Protein AF-A0A4R5IBA7-F1 (afdb_monomer_lite)

Sequence (210 aa):
MMRHYVSLYLYGIDNMSELELVASNPSPRKKVQAGEKIVQASTVIATRKPGIDEVGFGAKCLVSASLPYRNPKPEQLINGAWLRHNGNYALWVQGGINGIPYGTYPRLFVMWLTSEALRTGSRKIHTGGSFAEFCRKLNIDRSRGKRGAGKMLIEQADRLLQSRAAFVTLPAHLATAKRADLLTAKLKHTDFLNFADEYSLFFDADERAS

Secondary structure (DSSP, 8-state):
--------------------------------THHHHHHHHHHHHHH-PPPTTTPPP--HHHHHSPPPSSPPPGGGEETTEEEEEETTEEEEEE-BTTB---SHHHHHHHHHHHHHHHHH--SS----SSHHHHHHHTT-----STT-HHHHHHHHHHHHHT-EEEEEE--GGGTT--HHHHHH-PPPHHHHHHHHHS---TT---TT--

pLDDT: mean 70.15, std 20.36, range [25.14, 94.12]

Foldseek 3Di:
DDDDDDDDDDDDDDDDDDPPPPPPDPDPPPPPPVVVVVVVVVVCVVPDDDDLLRDWDDQPQCVQPNFAQDADDPVCDDVQWHWDAGQQKIKIKHWAPLHAQHHDQVSLVRRVVVSQCVVVVDPDGDCDDDLVSNCVSSVAACDCDPPGRVVSNVSNNVRNVRMDMDMDGHDNVCRPPDPVCVVVDDQDPVNVVVVVPDDPDSPPDPPPPD

Radius of gyration: 28.1 Å; chains: 1; bounding box: 83×64×60 Å

Structure (mmCIF, N/CA/C/O backbone):
data_AF-A0A4R5IBA7-F1
#
_entry.id   AF-A0A4R5IBA7-F1
#
loop_
_atom_site.group_PDB
_atom_site.id
_atom_site.type_symbol
_atom_site.label_atom_id
_atom_site.label_alt_id
_atom_site.label_comp_id
_atom_site.label_asym_id
_atom_site.label_entity_id
_atom_site.label_seq_id
_atom_site.pdbx_PDB_ins_code
_atom_site.Cartn_x
_atom_site.Cartn_y
_atom_site.Cartn_z
_atom_site.occupancy
_atom_site.B_iso_or_equiv
_atom_site.auth_seq_id
_atom_site.auth_comp_id
_atom_site.auth_asym_id
_atom_site.auth_atom_id
_atom_site.pdbx_PDB_model_num
ATOM 1 N N . MET A 1 1 ? 51.686 -27.474 -8.231 1.00 41.78 1 MET A N 1
ATOM 2 C CA . MET A 1 1 ? 50.655 -27.435 -7.170 1.00 41.78 1 MET A CA 1
ATOM 3 C C . MET A 1 1 ? 49.929 -28.778 -7.206 1.00 41.78 1 MET A C 1
ATOM 5 O O . MET A 1 1 ? 48.925 -28.928 -7.888 1.00 41.78 1 MET A O 1
ATOM 9 N N . MET A 1 2 ? 50.588 -29.804 -6.658 1.00 26.20 2 MET A N 1
ATOM 10 C CA . MET A 1 2 ? 50.308 -31.220 -6.920 1.00 26.20 2 MET A CA 1
ATOM 11 C C . MET A 1 2 ? 49.461 -31.851 -5.814 1.00 26.20 2 MET A C 1
ATOM 13 O O . MET A 1 2 ? 49.689 -31.620 -4.630 1.00 26.20 2 MET A O 1
ATOM 17 N N . ARG A 1 3 ? 48.512 -32.686 -6.253 1.00 33.72 3 ARG A N 1
ATOM 18 C CA . ARG A 1 3 ? 47.877 -33.760 -5.484 1.00 33.72 3 ARG A CA 1
ATOM 19 C C . ARG A 1 3 ? 48.950 -34.674 -4.891 1.00 33.72 3 ARG A C 1
ATOM 21 O O . ARG A 1 3 ? 49.811 -35.113 -5.645 1.00 33.72 3 ARG A O 1
ATOM 28 N N . HIS A 1 4 ? 48.802 -35.077 -3.632 1.00 25.14 4 HIS A N 1
ATOM 29 C CA . HIS A 1 4 ? 49.419 -36.310 -3.153 1.00 25.14 4 HIS A CA 1
ATOM 30 C C . HIS A 1 4 ? 48.410 -37.173 -2.402 1.00 25.14 4 HIS A C 1
ATOM 32 O O . HIS A 1 4 ? 47.754 -36.756 -1.453 1.00 25.14 4 HIS A O 1
ATOM 38 N N . TYR A 1 5 ? 48.278 -38.372 -2.950 1.00 29.64 5 TYR A N 1
ATOM 39 C CA . TYR A 1 5 ? 47.701 -39.569 -2.372 1.00 29.64 5 TYR A CA 1
ATOM 40 C C . TYR A 1 5 ? 48.776 -40.270 -1.513 1.00 29.64 5 TYR A C 1
ATOM 42 O O . TYR A 1 5 ? 49.964 -39.976 -1.642 1.00 29.64 5 TYR A O 1
ATOM 50 N N . VAL A 1 6 ? 48.323 -41.311 -0.813 1.00 29.19 6 VAL A N 1
ATOM 51 C CA . VAL A 1 6 ? 49.052 -42.501 -0.329 1.00 29.19 6 VAL A CA 1
ATOM 52 C C . VAL A 1 6 ? 49.605 -42.473 1.108 1.00 29.19 6 VAL A C 1
ATOM 54 O O . VAL A 1 6 ? 50.541 -41.762 1.447 1.00 29.19 6 VAL A O 1
ATOM 57 N N . SER A 1 7 ? 49.076 -43.433 1.871 1.00 29.69 7 SER A N 1
ATOM 58 C CA . SER A 1 7 ? 49.812 -44.523 2.535 1.00 29.69 7 SER A CA 1
ATOM 59 C C . SER A 1 7 ? 49.777 -44.549 4.054 1.00 29.69 7 SER A C 1
ATOM 61 O O . SER A 1 7 ? 50.439 -43.774 4.736 1.00 29.69 7 SER A O 1
ATOM 63 N N . LEU A 1 8 ? 49.042 -45.553 4.537 1.00 29.56 8 LEU A N 1
ATOM 64 C CA . LEU A 1 8 ? 49.180 -46.214 5.828 1.00 29.56 8 LEU A CA 1
ATOM 65 C C . LEU A 1 8 ? 50.641 -46.297 6.293 1.00 29.56 8 LEU A C 1
ATOM 67 O O . LEU A 1 8 ? 51.483 -46.857 5.592 1.00 29.56 8 LEU A O 1
ATOM 71 N N . TYR A 1 9 ? 50.863 -45.905 7.543 1.00 31.44 9 TYR A N 1
ATOM 72 C CA . TYR A 1 9 ? 51.799 -46.593 8.421 1.00 31.44 9 TYR A CA 1
ATOM 73 C C . TYR A 1 9 ? 50.999 -47.157 9.596 1.00 31.44 9 TYR A C 1
ATOM 75 O O . TYR A 1 9 ? 50.503 -46.413 10.438 1.00 31.44 9 TYR A O 1
ATOM 83 N N . LEU A 1 10 ? 50.849 -48.485 9.620 1.00 32.28 10 LEU A N 1
ATOM 84 C CA . LEU A 1 10 ? 50.657 -49.221 10.864 1.00 32.28 10 LEU A CA 1
ATOM 85 C C . LEU A 1 10 ? 51.994 -49.181 11.605 1.00 32.28 10 LEU A C 1
ATOM 87 O O . LEU A 1 10 ? 52.982 -49.690 11.082 1.00 32.28 10 LEU A O 1
ATOM 91 N N . TYR A 1 11 ? 52.012 -48.639 12.817 1.00 33.00 11 TYR A N 1
ATOM 92 C CA . TYR A 1 11 ? 53.018 -48.984 13.815 1.00 33.00 11 TYR A CA 1
ATOM 93 C C . TYR A 1 11 ? 52.391 -48.896 15.206 1.00 33.00 11 TYR A C 1
ATOM 95 O O . TYR A 1 11 ? 51.866 -47.853 15.580 1.00 33.00 11 TYR A O 1
ATOM 103 N N . GLY A 1 12 ? 52.482 -50.000 15.948 1.00 31.23 12 GLY A N 1
ATOM 104 C CA . GLY A 1 12 ? 52.433 -50.014 17.408 1.00 31.23 12 GLY A CA 1
ATOM 105 C C . GLY A 1 12 ? 51.052 -49.881 18.036 1.00 31.23 12 GLY A C 1
ATOM 106 O O . GLY A 1 12 ? 50.646 -48.799 18.445 1.00 31.23 12 GLY A O 1
ATOM 107 N N . ILE A 1 13 ? 50.375 -51.018 18.198 1.00 46.19 13 ILE A N 1
ATOM 108 C CA . ILE A 1 13 ? 49.513 -51.233 19.361 1.00 46.19 13 ILE A CA 1
ATOM 109 C C . ILE A 1 13 ? 50.446 -51.271 20.567 1.00 46.19 13 ILE A C 1
ATOM 111 O O . ILE A 1 13 ? 51.329 -52.115 20.559 1.00 46.19 13 ILE A O 1
ATOM 115 N N . ASP A 1 14 ? 50.279 -50.354 21.522 1.00 39.53 14 ASP A N 1
ATOM 116 C CA . ASP A 1 14 ? 50.509 -50.570 22.957 1.00 39.53 14 ASP A CA 1
ATOM 117 C C . ASP A 1 14 ? 50.040 -49.323 23.737 1.00 39.53 14 ASP A C 1
ATOM 119 O O . ASP A 1 14 ? 50.461 -48.205 23.454 1.00 39.53 14 ASP A O 1
ATOM 123 N N . ASN A 1 15 ? 49.157 -49.537 24.722 1.00 37.12 15 ASN A N 1
ATOM 124 C CA . ASN A 1 15 ? 48.481 -48.559 25.601 1.00 37.12 15 ASN A CA 1
ATOM 125 C C . ASN A 1 15 ? 47.244 -47.823 25.050 1.00 37.12 15 ASN A C 1
ATOM 127 O O . ASN A 1 15 ? 47.208 -46.603 24.901 1.00 37.12 15 ASN A O 1
ATOM 131 N N . MET A 1 16 ? 46.161 -48.586 24.884 1.00 35.03 16 MET A N 1
ATOM 132 C CA . MET A 1 16 ? 44.785 -48.082 24.938 1.00 35.03 16 MET A CA 1
ATOM 133 C C . MET A 1 16 ? 44.363 -47.871 26.402 1.00 35.03 16 MET A C 1
ATOM 135 O O . MET A 1 16 ? 43.789 -48.764 27.020 1.00 35.03 16 MET A O 1
ATOM 139 N N . SER A 1 17 ? 44.640 -46.694 26.962 1.00 37.91 17 SER A N 1
ATOM 140 C CA . SER A 1 17 ? 43.896 -46.169 28.114 1.00 37.91 17 SER A CA 1
ATOM 141 C C . SER A 1 17 ? 42.860 -45.172 27.597 1.00 37.91 17 SER A C 1
ATOM 143 O O . SER A 1 17 ? 43.222 -44.186 26.957 1.00 37.91 17 SER A O 1
ATOM 145 N N . GLU A 1 18 ? 41.589 -45.496 27.832 1.00 36.06 18 GLU A N 1
ATOM 146 C CA . GLU A 1 18 ? 40.359 -44.773 27.490 1.00 36.06 18 GLU A CA 1
ATOM 147 C C . GLU A 1 18 ? 40.513 -43.258 27.271 1.00 36.06 18 GLU A C 1
ATOM 149 O O . GLU A 1 18 ? 40.549 -42.462 28.206 1.00 36.06 18 GLU A O 1
ATOM 154 N N . LEU A 1 19 ? 40.490 -42.840 26.005 1.00 33.28 19 LEU A N 1
ATOM 155 C CA . LEU A 1 19 ? 39.967 -41.529 25.630 1.00 33.28 19 LEU A CA 1
ATOM 156 C C . LEU A 1 19 ? 38.470 -41.715 25.389 1.00 33.28 19 LEU A C 1
ATOM 158 O O . LEU A 1 19 ? 38.028 -41.939 24.261 1.00 33.28 19 LEU A O 1
ATOM 162 N N . GLU A 1 20 ? 37.693 -41.673 26.473 1.00 31.22 20 GLU A N 1
ATOM 163 C CA . GLU A 1 20 ? 36.250 -41.496 26.368 1.00 31.22 20 GLU A CA 1
ATOM 164 C C . GLU A 1 20 ? 35.989 -40.230 25.547 1.00 31.22 20 GLU A C 1
ATOM 166 O O . GLU A 1 20 ? 36.318 -39.106 25.937 1.00 31.22 20 GLU A O 1
ATOM 171 N N . LEU A 1 21 ? 35.387 -40.420 24.375 1.00 35.62 21 LEU A N 1
ATOM 172 C CA . LEU A 1 21 ? 34.731 -39.353 23.650 1.00 35.62 21 LEU A CA 1
ATOM 173 C C . LEU A 1 21 ? 33.604 -38.855 24.559 1.00 35.62 21 LEU A C 1
ATOM 175 O O . LEU A 1 21 ? 32.515 -39.427 24.564 1.00 35.62 21 LEU A O 1
ATOM 179 N N . VAL A 1 22 ? 33.865 -37.807 25.345 1.00 38.47 22 VAL A N 1
ATOM 180 C CA . VAL A 1 22 ? 32.828 -37.091 26.092 1.00 38.47 22 VAL A CA 1
ATOM 181 C C . VAL A 1 22 ? 31.923 -36.431 25.057 1.00 38.47 22 VAL A C 1
ATOM 183 O O . VAL A 1 22 ? 32.088 -35.271 24.677 1.00 38.47 22 VAL A O 1
ATOM 186 N N . ALA A 1 23 ? 30.974 -37.210 24.543 1.00 40.09 23 ALA A N 1
ATOM 187 C CA . ALA A 1 23 ? 29.851 -36.712 23.788 1.00 40.09 23 ALA A CA 1
ATOM 188 C C . ALA A 1 23 ? 29.132 -35.750 24.728 1.00 40.09 23 ALA A C 1
ATOM 190 O O . ALA A 1 23 ? 28.544 -36.166 25.727 1.00 40.09 23 ALA A O 1
ATOM 191 N N . SER A 1 24 ? 29.237 -34.448 24.452 1.00 46.88 24 SER A N 1
ATOM 192 C CA . SER A 1 24 ? 28.482 -33.438 25.179 1.00 46.88 24 SER A CA 1
ATOM 193 C C . SER A 1 24 ? 27.019 -33.868 25.162 1.00 46.88 24 SER A C 1
ATOM 195 O O . SER A 1 24 ? 26.393 -33.890 24.098 1.00 46.88 24 SER A O 1
ATOM 197 N N . ASN A 1 25 ? 26.508 -34.267 26.325 1.00 47.47 25 ASN A N 1
ATOM 198 C CA . ASN A 1 25 ? 25.127 -34.686 26.486 1.00 47.47 25 ASN A CA 1
ATOM 199 C C . ASN A 1 25 ? 24.257 -33.555 25.908 1.00 47.47 25 ASN A C 1
ATOM 201 O O . ASN A 1 25 ? 24.396 -32.414 26.369 1.00 47.47 25 ASN A O 1
ATOM 205 N N . PRO A 1 26 ? 23.443 -33.782 24.858 1.00 45.41 26 PRO A N 1
ATOM 206 C CA . PRO A 1 26 ? 22.642 -32.712 24.293 1.00 45.41 26 PRO A CA 1
ATOM 207 C C . PRO A 1 26 ? 21.707 -32.235 25.396 1.00 45.41 26 PRO A C 1
ATOM 209 O O . PRO A 1 26 ? 20.855 -32.990 25.866 1.00 45.41 26 PRO A O 1
ATOM 212 N N . SER A 1 27 ? 21.895 -30.991 25.846 1.00 48.00 27 SER A N 1
ATOM 213 C CA . SER A 1 27 ? 21.004 -30.419 26.847 1.00 48.00 27 SER A CA 1
ATOM 214 C C . SER A 1 27 ? 19.569 -30.557 26.328 1.00 48.00 27 SER A C 1
ATOM 216 O O . SER A 1 27 ? 19.329 -30.349 25.128 1.00 48.00 27 SER A O 1
ATOM 218 N N . PRO A 1 28 ? 18.609 -30.977 27.170 1.00 44.00 28 PRO A N 1
ATOM 219 C CA . PRO A 1 28 ? 17.249 -31.186 26.713 1.00 44.00 28 PRO A CA 1
ATOM 220 C C . PRO A 1 28 ? 16.738 -29.862 26.148 1.00 44.00 28 PRO A C 1
ATOM 222 O O . PRO A 1 28 ? 16.518 -28.896 26.882 1.00 44.00 28 PRO A O 1
ATOM 225 N N . ARG A 1 29 ? 16.575 -29.798 24.818 1.00 51.75 29 ARG A N 1
ATOM 226 C CA . ARG A 1 29 ? 15.925 -28.663 24.162 1.00 51.75 29 ARG A CA 1
ATOM 227 C C . ARG A 1 29 ? 14.554 -28.546 24.810 1.00 51.75 29 ARG A C 1
ATOM 229 O O . ARG A 1 29 ? 13.720 -29.433 24.625 1.00 51.75 29 ARG A O 1
ATOM 236 N N . LYS A 1 30 ? 14.325 -27.479 25.584 1.00 49.19 30 LYS A N 1
ATOM 237 C CA . LYS A 1 30 ? 12.996 -27.153 26.115 1.00 49.19 30 LYS A CA 1
ATOM 238 C C . LYS A 1 30 ? 12.016 -27.267 24.951 1.00 49.19 30 LYS A C 1
ATOM 240 O O . LYS A 1 30 ? 12.144 -26.517 23.983 1.00 49.19 30 LYS A O 1
ATOM 245 N N . LYS A 1 31 ? 11.075 -28.218 25.023 1.00 50.84 31 LYS A N 1
ATOM 246 C CA . LYS A 1 31 ? 9.950 -28.282 24.086 1.00 50.84 31 LYS A CA 1
ATOM 247 C C . LYS A 1 31 ? 9.290 -26.912 24.136 1.00 50.84 31 LYS A C 1
ATOM 249 O O . LYS A 1 31 ? 8.733 -26.519 25.157 1.00 50.84 31 LYS A O 1
ATOM 254 N N . VAL A 1 32 ? 9.462 -26.140 23.073 1.00 54.28 32 VAL A N 1
ATOM 255 C CA . VAL A 1 32 ? 8.902 -24.799 22.985 1.00 54.28 32 VAL A CA 1
ATOM 256 C C . VAL A 1 32 ? 7.385 -24.966 23.091 1.00 54.28 32 VAL A C 1
ATOM 258 O O . VAL A 1 32 ? 6.807 -25.729 22.320 1.00 54.28 32 VAL A O 1
ATOM 261 N N . GLN A 1 33 ? 6.731 -24.235 23.998 1.00 56.84 33 GLN A N 1
ATOM 262 C CA . GLN A 1 33 ? 5.263 -24.131 24.148 1.00 56.84 33 GLN A CA 1
ATOM 263 C C . GLN A 1 33 ? 4.527 -23.657 22.865 1.00 56.84 33 GLN A C 1
ATOM 265 O O . GLN A 1 33 ? 3.348 -23.318 22.889 1.00 56.84 33 GLN A O 1
ATOM 270 N N . ALA A 1 34 ? 5.217 -23.593 21.725 1.00 57.31 34 ALA A N 1
ATOM 271 C CA . ALA A 1 34 ? 4.678 -23.240 20.423 1.00 57.31 34 ALA A CA 1
ATOM 272 C C . ALA A 1 34 ? 3.700 -24.298 19.888 1.00 57.31 34 ALA A C 1
ATOM 274 O O . ALA A 1 34 ? 2.750 -23.927 19.210 1.00 57.31 34 ALA A O 1
ATOM 275 N N . GLY A 1 35 ? 3.886 -25.585 20.213 1.00 68.00 35 GLY A N 1
ATOM 276 C CA . GLY A 1 35 ? 3.004 -26.655 19.725 1.00 68.00 35 GLY A CA 1
ATOM 277 C C . GLY A 1 35 ? 1.561 -26.505 20.211 1.00 68.00 35 GLY A C 1
ATOM 278 O O . GLY A 1 35 ? 0.632 -26.558 19.413 1.00 68.00 35 GLY A O 1
ATOM 279 N N . GLU A 1 36 ? 1.380 -26.227 21.501 1.00 74.62 36 GLU A N 1
ATOM 280 C CA . GLU A 1 36 ? 0.058 -26.061 22.115 1.00 74.62 36 GLU A CA 1
ATOM 281 C C . GLU A 1 36 ? -0.676 -24.833 21.562 1.00 74.62 36 GLU A C 1
ATOM 283 O O . GLU A 1 36 ? -1.836 -24.928 21.173 1.00 74.62 36 GLU A O 1
ATOM 288 N N . LYS A 1 37 ? 0.029 -23.705 21.393 1.00 76.31 37 LYS A N 1
ATOM 289 C CA . LYS A 1 37 ? -0.540 -22.495 20.776 1.00 76.31 37 LYS A CA 1
ATOM 290 C C . LYS A 1 37 ? -0.976 -22.718 19.328 1.00 76.31 37 LYS A C 1
ATOM 292 O O . LYS A 1 37 ? -1.993 -22.170 18.916 1.00 76.31 37 LYS A O 1
ATOM 297 N N . ILE A 1 38 ? -0.223 -23.505 18.558 1.00 82.06 38 ILE A N 1
ATOM 298 C CA . ILE A 1 38 ? -0.566 -23.820 17.164 1.00 82.06 38 ILE A CA 1
ATOM 299 C C . ILE A 1 38 ? -1.806 -24.717 17.108 1.00 82.06 38 ILE A C 1
ATOM 301 O O . ILE A 1 38 ? -2.712 -24.432 16.330 1.00 82.06 38 ILE A O 1
ATOM 305 N N . VAL A 1 39 ? -1.873 -25.756 17.947 1.00 83.88 39 VAL A N 1
ATOM 306 C CA . VAL A 1 39 ? -3.036 -26.660 18.027 1.00 83.88 39 VAL A CA 1
ATOM 307 C C . VAL A 1 39 ? -4.284 -25.913 18.505 1.00 83.88 39 VAL A C 1
ATOM 309 O O . VAL A 1 39 ? -5.380 -26.104 17.979 1.00 83.88 39 VAL A O 1
ATOM 312 N N . GLN A 1 40 ? -4.128 -25.009 19.468 1.00 82.56 40 GLN A N 1
ATOM 313 C CA . GLN A 1 40 ? -5.228 -24.182 19.944 1.00 82.56 40 GLN A CA 1
ATOM 314 C C . GLN A 1 40 ? -5.708 -23.213 18.854 1.00 82.56 40 GLN A C 1
ATOM 316 O O . GLN A 1 40 ? -6.908 -23.116 18.605 1.00 82.56 40 GLN A O 1
ATOM 321 N N . ALA A 1 41 ? -4.787 -22.546 18.149 1.00 82.75 41 ALA A N 1
ATOM 322 C CA . ALA A 1 41 ? -5.127 -21.659 17.040 1.00 82.75 41 ALA A CA 1
ATOM 323 C C . ALA A 1 41 ? -5.814 -22.407 15.885 1.00 82.75 41 ALA A C 1
ATOM 325 O O . ALA A 1 41 ? -6.809 -21.912 15.357 1.00 82.75 41 ALA A O 1
ATO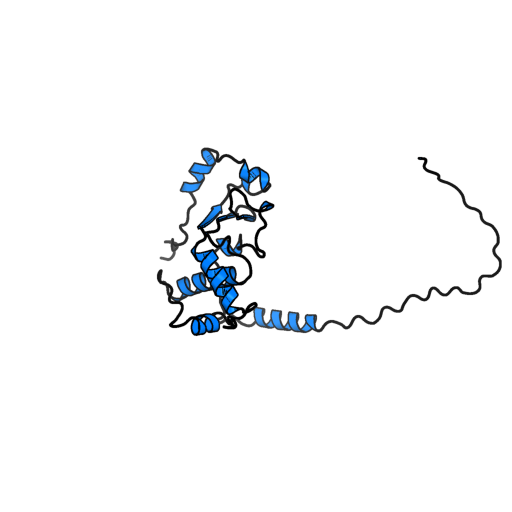M 326 N N . SER A 1 42 ? -5.340 -23.604 15.517 1.00 80.38 42 SER A N 1
ATOM 327 C CA . SER A 1 42 ? -5.971 -24.406 14.461 1.00 80.38 42 SER A CA 1
ATOM 328 C C . SER A 1 42 ? -7.380 -24.849 14.849 1.00 80.38 42 SER A C 1
ATOM 330 O O . SER A 1 42 ? -8.288 -24.771 14.025 1.00 80.38 42 SER A O 1
ATOM 332 N N . THR A 1 43 ? -7.587 -25.232 16.112 1.00 86.31 43 THR A N 1
ATOM 333 C CA . THR A 1 43 ? -8.908 -25.602 16.637 1.00 86.31 43 THR A CA 1
ATOM 334 C C . THR A 1 43 ? -9.877 -24.423 16.565 1.00 86.31 43 THR A C 1
ATOM 336 O O . THR A 1 43 ? -11.005 -24.586 16.102 1.00 86.31 43 THR A O 1
ATOM 339 N N . VAL A 1 44 ? -9.441 -23.218 16.952 1.00 84.56 44 VAL A N 1
ATOM 340 C CA . VAL A 1 44 ? -10.259 -21.995 16.852 1.00 84.56 44 VAL A CA 1
ATOM 341 C C . VAL A 1 44 ? -10.622 -21.692 15.397 1.00 84.56 44 VAL A C 1
ATOM 343 O O . VAL A 1 44 ? -11.792 -21.460 15.111 1.00 84.56 44 VAL A O 1
ATOM 346 N N . ILE A 1 45 ? -9.655 -21.749 14.474 1.00 82.69 45 ILE A N 1
ATOM 347 C CA . ILE A 1 45 ? -9.891 -21.497 13.040 1.00 82.69 45 ILE A CA 1
ATOM 348 C C . ILE A 1 45 ? -10.874 -22.518 12.446 1.00 82.69 45 ILE A C 1
ATOM 350 O O . ILE A 1 45 ? -11.714 -22.152 11.630 1.00 82.69 45 ILE A O 1
ATOM 354 N N . ALA A 1 46 ? -10.786 -23.788 12.852 1.00 82.62 46 ALA A N 1
ATOM 355 C CA . ALA A 1 46 ? -11.640 -24.851 12.325 1.00 82.62 46 ALA A CA 1
ATOM 356 C C . ALA A 1 46 ? -13.080 -24.802 12.864 1.00 82.62 46 ALA A C 1
ATOM 358 O O . ALA A 1 46 ? -14.012 -25.185 12.160 1.00 82.62 46 ALA A O 1
ATOM 359 N N . THR A 1 47 ? -13.270 -24.364 14.111 1.00 86.81 47 THR A N 1
ATOM 360 C CA . THR A 1 47 ? -14.568 -24.453 14.807 1.00 86.81 47 THR A CA 1
ATOM 361 C C . THR A 1 47 ? -15.371 -23.158 14.772 1.00 86.81 47 THR A C 1
ATOM 363 O O . THR A 1 47 ? -16.601 -23.197 14.803 1.00 86.81 47 THR A O 1
ATOM 366 N N . ARG A 1 48 ? -14.706 -22.002 14.689 1.00 86.56 48 ARG A N 1
ATOM 367 C CA . ARG A 1 48 ? -15.347 -20.689 14.752 1.00 86.56 48 ARG A CA 1
ATOM 368 C C . ARG A 1 48 ? -15.326 -20.016 13.385 1.00 86.56 48 ARG A C 1
ATOM 370 O O . ARG A 1 48 ? -14.266 -19.676 12.867 1.00 86.56 48 ARG A O 1
ATOM 377 N N . LYS A 1 49 ? -16.509 -19.726 12.839 1.00 79.12 49 LYS A N 1
ATOM 378 C CA . LYS A 1 49 ? -16.624 -18.784 11.717 1.00 79.12 49 LYS A CA 1
ATOM 379 C C . LYS A 1 49 ? -16.313 -17.366 12.222 1.00 79.12 49 LYS A C 1
ATOM 381 O O . LYS A 1 49 ? -16.856 -16.989 13.263 1.00 79.12 49 LYS A O 1
ATOM 386 N N . PRO A 1 50 ? -15.455 -16.599 11.530 1.00 77.75 50 PRO A N 1
ATOM 387 C CA . PRO A 1 50 ? -15.119 -15.244 11.951 1.00 77.75 50 PRO A CA 1
ATOM 388 C C . PRO A 1 50 ? -16.352 -14.336 11.913 1.00 77.75 50 PRO A C 1
ATOM 390 O O . PRO A 1 50 ? -17.221 -14.488 11.049 1.00 77.75 50 PRO A O 1
ATOM 393 N N . GLY A 1 51 ? -16.414 -13.389 12.851 1.00 73.25 51 GLY A N 1
ATOM 394 C CA . GLY A 1 51 ? -17.386 -12.293 12.806 1.00 73.25 51 GLY A CA 1
ATOM 395 C C . GLY A 1 51 ? -17.140 -11.371 11.605 1.00 73.25 51 GLY A C 1
ATOM 396 O O . GLY A 1 51 ? -16.045 -11.347 11.043 1.00 73.25 51 GLY A O 1
ATOM 397 N N . ILE A 1 52 ? -18.141 -10.588 11.193 1.00 69.06 52 ILE A N 1
ATOM 398 C CA . ILE A 1 52 ? -18.024 -9.679 10.031 1.00 69.06 52 ILE A CA 1
ATOM 399 C C . ILE A 1 52 ? -16.945 -8.590 10.213 1.00 69.06 52 ILE A C 1
ATOM 401 O O . ILE A 1 52 ? -16.351 -8.084 9.258 1.00 69.06 52 ILE A O 1
ATOM 405 N N . ASP A 1 53 ? -16.670 -8.253 11.463 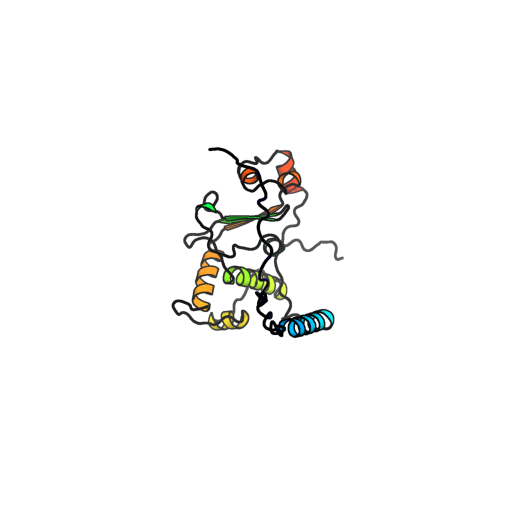1.00 67.88 53 ASP A N 1
ATOM 406 C CA . ASP A 1 53 ? -15.639 -7.347 11.949 1.00 67.88 53 ASP A CA 1
ATOM 407 C C . ASP A 1 53 ? -14.236 -7.979 11.962 1.00 67.88 53 ASP A C 1
ATOM 409 O O . ASP A 1 53 ? -13.243 -7.266 11.798 1.00 67.88 53 ASP A O 1
ATOM 413 N N . GLU A 1 54 ? -14.150 -9.308 12.058 1.00 67.88 54 GLU A N 1
ATOM 414 C CA . GLU A 1 54 ? -12.900 -10.081 12.023 1.00 67.88 54 GLU A CA 1
ATOM 415 C C . GLU A 1 54 ? -12.454 -10.444 10.597 1.00 67.88 54 GLU A C 1
ATOM 417 O O . GLU A 1 54 ? -11.296 -10.808 10.379 1.00 67.88 54 GLU A O 1
ATOM 422 N N . VAL A 1 55 ? -13.351 -10.335 9.611 1.00 66.19 55 VAL A N 1
ATOM 423 C CA . VAL A 1 55 ? -13.031 -10.560 8.197 1.00 66.19 55 VAL A CA 1
ATOM 424 C C . VAL A 1 55 ? -12.412 -9.300 7.594 1.00 66.19 55 VAL A C 1
ATOM 426 O O . VAL A 1 55 ? -13.048 -8.249 7.511 1.00 66.19 55 VAL A O 1
ATOM 429 N N . GLY A 1 56 ? -11.164 -9.419 7.143 1.00 59.38 56 GLY A N 1
ATOM 430 C CA . GLY A 1 56 ? -10.499 -8.425 6.306 1.00 59.38 56 GLY A CA 1
ATOM 431 C C . GLY A 1 56 ? -10.591 -8.812 4.835 1.00 59.38 56 GLY A C 1
ATOM 432 O O . GLY A 1 56 ? -10.356 -9.965 4.475 1.00 59.38 56 GLY A O 1
ATOM 433 N N . PHE A 1 57 ? -10.889 -7.844 3.979 1.00 62.41 57 PHE A N 1
ATOM 434 C CA . PHE A 1 57 ? -10.887 -8.037 2.536 1.00 62.41 57 PHE A CA 1
ATOM 435 C C . PHE A 1 57 ? -9.574 -7.520 1.952 1.00 62.41 57 PHE A C 1
ATOM 437 O O . PHE A 1 57 ? -9.056 -6.481 2.359 1.00 62.41 57 PHE A O 1
ATOM 444 N N . GLY A 1 58 ? -9.017 -8.263 1.000 1.00 58.53 58 GLY A N 1
ATOM 445 C CA . GLY A 1 58 ? -7.832 -7.862 0.256 1.00 58.53 58 GLY A CA 1
ATOM 446 C C . GLY A 1 58 ? -8.134 -7.873 -1.232 1.00 58.53 58 GLY A C 1
ATOM 447 O O . GLY A 1 58 ? -8.645 -8.861 -1.753 1.00 58.53 58 GLY A O 1
ATOM 448 N N . ALA A 1 59 ? -7.794 -6.794 -1.935 1.00 61.25 59 ALA A N 1
ATOM 449 C CA . ALA A 1 59 ? -7.858 -6.793 -3.391 1.00 61.25 59 ALA A CA 1
ATOM 450 C C . ALA A 1 59 ? -6.922 -7.877 -3.964 1.00 61.25 59 ALA A C 1
ATOM 452 O O . ALA A 1 59 ? -5.795 -8.037 -3.484 1.00 61.25 59 ALA A O 1
ATOM 453 N N . LYS A 1 60 ? -7.361 -8.591 -5.014 1.00 61.56 60 LYS A N 1
ATOM 454 C CA . LYS A 1 60 ? -6.601 -9.657 -5.710 1.00 61.56 60 LYS A CA 1
ATOM 455 C C . LYS A 1 60 ? -5.150 -9.250 -5.997 1.00 61.56 60 LYS A C 1
ATOM 457 O O . LYS A 1 60 ? -4.224 -10.033 -5.805 1.00 61.56 60 LYS A O 1
ATOM 462 N N . CYS A 1 61 ? -4.944 -7.985 -6.360 1.00 59.44 61 CYS A N 1
ATOM 463 C CA . CYS A 1 61 ? -3.631 -7.400 -6.607 1.00 59.44 61 CYS A CA 1
ATOM 464 C C . CYS A 1 61 ? -2.701 -7.387 -5.381 1.00 59.44 61 CYS A C 1
ATOM 466 O O . CYS A 1 61 ? -1.513 -7.655 -5.527 1.00 59.44 61 CYS A O 1
ATOM 468 N N . LEU A 1 62 ? -3.215 -7.157 -4.170 1.00 62.94 62 LEU A N 1
ATOM 469 C CA . LEU A 1 62 ? -2.431 -7.140 -2.926 1.00 62.94 62 LEU A CA 1
ATOM 470 C C . LEU A 1 62 ? -2.128 -8.543 -2.402 1.00 62.94 62 LEU A C 1
ATOM 472 O O . LEU A 1 62 ? -1.093 -8.743 -1.760 1.00 62.94 62 LEU A O 1
ATOM 476 N N . VAL A 1 63 ? -3.027 -9.493 -2.672 1.00 59.66 63 VAL A N 1
ATOM 477 C CA . VAL A 1 63 ? -2.848 -10.915 -2.350 1.00 59.66 63 VAL A CA 1
ATOM 478 C C . VAL A 1 63 ? -1.777 -11.514 -3.259 1.00 59.66 63 VAL A C 1
ATOM 480 O O . VAL A 1 63 ? -0.835 -12.140 -2.774 1.00 59.66 63 VAL A O 1
ATOM 483 N N . SER A 1 64 ? -1.861 -11.250 -4.566 1.00 62.75 64 SER A N 1
ATOM 484 C CA . SER A 1 64 ? -0.916 -11.788 -5.545 1.00 62.75 64 SER A CA 1
ATOM 485 C C . SER A 1 64 ? 0.422 -11.048 -5.546 1.00 62.75 64 SER A C 1
ATOM 487 O O . SER A 1 64 ? 1.472 -11.680 -5.598 1.00 62.75 64 SER A O 1
ATOM 489 N N . ALA A 1 65 ? 0.439 -9.723 -5.431 1.00 65.06 65 ALA A N 1
ATOM 490 C CA . ALA A 1 65 ? 1.669 -8.943 -5.440 1.00 65.06 65 ALA A CA 1
ATOM 491 C C . ALA A 1 65 ? 1.583 -7.819 -4.403 1.00 65.06 65 ALA A C 1
ATOM 493 O O . ALA A 1 65 ? 1.215 -6.690 -4.689 1.00 65.06 65 ALA A O 1
ATOM 494 N N . SER A 1 66 ? 1.929 -8.129 -3.154 1.00 79.06 66 SER A N 1
ATOM 495 C CA . SER A 1 66 ? 1.926 -7.134 -2.077 1.00 79.06 66 SER A CA 1
ATOM 496 C C . SER A 1 66 ? 3.030 -6.087 -2.244 1.00 79.06 66 SER A C 1
ATOM 498 O O . SER A 1 66 ? 4.116 -6.403 -2.737 1.00 79.06 66 SER A O 1
ATOM 500 N N . LEU A 1 67 ? 2.766 -4.871 -1.748 1.00 88.06 67 LEU A N 1
ATOM 501 C CA . LEU A 1 67 ? 3.737 -3.778 -1.597 1.00 88.06 67 LEU A CA 1
ATOM 502 C C . LEU A 1 67 ? 5.041 -4.243 -0.910 1.00 88.06 67 LEU A C 1
ATOM 504 O O . LEU A 1 67 ? 5.022 -5.204 -0.127 1.00 88.06 67 LEU A O 1
ATOM 508 N N . PRO A 1 68 ? 6.176 -3.566 -1.159 1.00 89.56 68 PRO A N 1
ATOM 509 C CA . PRO A 1 68 ? 7.478 -4.021 -0.687 1.00 89.56 68 PRO A CA 1
ATOM 510 C C . PRO A 1 68 ? 7.571 -4.073 0.845 1.00 89.56 68 PRO A C 1
ATOM 512 O O . PRO A 1 68 ? 7.114 -3.183 1.563 1.00 89.56 68 PRO A O 1
ATOM 515 N N . TYR A 1 69 ? 8.213 -5.125 1.370 1.00 89.81 69 TYR A N 1
ATOM 516 C CA . TYR A 1 69 ? 8.404 -5.283 2.818 1.00 89.81 69 TYR A CA 1
ATOM 517 C C . TYR A 1 69 ? 9.437 -4.306 3.394 1.00 89.81 69 TYR A C 1
ATOM 519 O O . TYR A 1 69 ? 9.273 -3.815 4.508 1.00 89.81 69 TYR A O 1
ATOM 527 N N . ARG A 1 70 ? 10.499 -4.015 2.639 1.00 90.75 70 ARG A N 1
ATOM 528 C CA . ARG A 1 70 ? 11.554 -3.059 3.006 1.00 90.75 70 ARG A CA 1
ATOM 529 C C . ARG A 1 70 ? 11.585 -1.932 1.991 1.00 90.75 70 ARG A C 1
ATOM 531 O O . ARG A 1 70 ? 11.104 -2.122 0.879 1.00 90.75 70 ARG A O 1
ATOM 538 N N . ASN A 1 71 ? 12.192 -0.810 2.364 1.00 92.50 71 ASN A N 1
ATOM 539 C CA . ASN A 1 71 ? 12.467 0.255 1.412 1.00 92.50 71 ASN A CA 1
ATOM 540 C C . ASN A 1 71 ? 13.280 -0.306 0.233 1.00 92.50 71 ASN A C 1
ATOM 542 O O . ASN A 1 71 ? 14.375 -0.824 0.486 1.00 92.50 71 ASN A O 1
ATOM 546 N N . PRO A 1 72 ? 12.758 -0.270 -1.006 1.00 91.00 72 PRO A N 1
ATOM 547 C CA . PRO A 1 72 ? 13.508 -0.724 -2.164 1.00 91.00 72 PRO A CA 1
ATOM 548 C C . PRO A 1 72 ? 14.794 0.086 -2.322 1.00 91.00 72 PRO A C 1
ATOM 550 O O . PRO A 1 72 ? 14.777 1.315 -2.252 1.00 91.00 72 PRO A O 1
ATOM 553 N N . LYS A 1 73 ? 15.913 -0.604 -2.531 1.00 90.12 73 LYS A N 1
ATOM 554 C CA . LYS A 1 73 ? 17.182 0.049 -2.859 1.00 90.12 73 LYS A CA 1
ATOM 555 C C . LYS A 1 73 ? 17.178 0.527 -4.318 1.00 90.12 73 LYS A C 1
ATOM 557 O O . LYS A 1 73 ? 16.443 -0.063 -5.114 1.00 90.12 73 LYS A O 1
ATOM 562 N N . PRO A 1 74 ? 18.004 1.521 -4.694 1.00 86.44 74 PRO A N 1
ATOM 563 C CA . PRO A 1 74 ? 18.077 2.019 -6.069 1.00 86.44 74 PRO A CA 1
ATOM 564 C C . PRO A 1 74 ? 18.279 0.917 -7.115 1.00 86.44 74 PRO A C 1
ATOM 566 O O . PRO A 1 74 ? 17.641 0.946 -8.160 1.00 86.44 74 PRO A O 1
ATOM 569 N N . GLU A 1 75 ? 19.062 -0.116 -6.800 1.00 86.00 75 GLU A N 1
ATOM 570 C CA . GLU A 1 75 ? 19.336 -1.240 -7.712 1.00 86.00 75 GLU A CA 1
ATOM 571 C C . GLU A 1 75 ? 18.105 -2.132 -7.960 1.00 86.00 75 GLU A C 1
ATOM 573 O O . GLU A 1 75 ? 18.067 -2.925 -8.897 1.00 86.00 75 GLU A O 1
ATOM 578 N N . GLN A 1 76 ? 17.089 -2.036 -7.099 1.00 82.62 76 GLN A N 1
ATOM 579 C CA . GLN A 1 76 ? 15.832 -2.776 -7.225 1.00 82.62 76 GLN A CA 1
ATOM 580 C C . GLN A 1 76 ? 14.785 -2.004 -8.039 1.00 82.62 76 GLN A C 1
ATOM 582 O O . GLN A 1 76 ? 13.730 -2.569 -8.362 1.00 82.62 76 GLN A O 1
ATOM 587 N N . LEU A 1 77 ? 15.058 -0.731 -8.342 1.00 83.38 77 LEU A N 1
ATOM 588 C CA . LEU A 1 77 ? 14.177 0.149 -9.091 1.00 83.38 77 LEU A CA 1
ATOM 589 C C . LEU A 1 77 ? 14.474 0.058 -10.584 1.00 83.38 77 LEU A C 1
ATOM 591 O O . LEU A 1 77 ? 15.620 0.067 -11.017 1.00 83.38 77 LEU A O 1
ATOM 595 N N . ILE A 1 78 ? 13.412 0.021 -11.375 1.00 78.75 78 ILE A N 1
ATOM 596 C CA . ILE A 1 78 ? 13.455 0.136 -12.828 1.00 78.75 78 ILE A CA 1
ATOM 597 C C . ILE A 1 78 ? 12.779 1.457 -13.160 1.00 78.75 78 ILE A C 1
ATOM 599 O O . ILE A 1 78 ? 11.594 1.619 -12.873 1.00 78.75 78 ILE A O 1
ATOM 603 N N . ASN A 1 79 ? 13.516 2.405 -13.739 1.00 78.25 79 ASN A N 1
ATOM 604 C CA . ASN A 1 79 ? 12.998 3.734 -14.090 1.00 78.25 79 ASN A CA 1
ATOM 605 C C . ASN A 1 79 ? 12.294 4.432 -12.905 1.00 78.25 79 ASN A C 1
ATOM 607 O O . ASN A 1 79 ? 11.231 5.031 -13.050 1.00 78.25 79 ASN A O 1
ATOM 611 N N . GLY A 1 80 ? 12.861 4.295 -11.701 1.00 79.81 80 GLY A N 1
ATOM 612 C CA . GLY A 1 80 ? 12.296 4.860 -10.469 1.00 79.81 80 GLY A CA 1
ATOM 613 C C . GLY A 1 80 ? 11.072 4.118 -9.915 1.00 79.81 80 GLY A C 1
ATOM 614 O O . GLY A 1 80 ? 10.479 4.571 -8.937 1.00 79.81 80 GLY A O 1
ATOM 615 N N . ALA A 1 81 ? 10.700 2.978 -10.498 1.00 84.31 81 ALA A N 1
ATOM 616 C CA . ALA A 1 81 ? 9.573 2.170 -10.061 1.00 84.31 81 ALA A CA 1
ATOM 617 C C . ALA A 1 81 ? 10.007 0.808 -9.518 1.00 84.31 81 ALA A C 1
ATOM 619 O O . ALA A 1 81 ? 10.948 0.167 -9.990 1.00 84.31 81 ALA A O 1
ATOM 620 N N . TRP A 1 82 ? 9.281 0.339 -8.514 1.00 88.25 82 TRP A N 1
ATOM 621 C CA . TRP A 1 82 ? 9.424 -0.991 -7.964 1.00 88.25 82 TRP A CA 1
ATOM 622 C C . TRP A 1 82 ? 8.453 -1.947 -8.656 1.00 88.25 82 TRP A C 1
ATOM 624 O O . TRP A 1 82 ? 7.239 -1.766 -8.616 1.00 88.25 82 TRP A O 1
ATOM 634 N N . LEU A 1 83 ? 9.006 -2.983 -9.281 1.00 84.31 83 LEU A N 1
ATOM 635 C CA . LEU A 1 83 ? 8.247 -4.067 -9.897 1.00 84.31 83 LEU A CA 1
ATOM 636 C C . LEU A 1 83 ? 8.243 -5.293 -8.976 1.00 84.31 83 LEU A C 1
ATOM 638 O O . LEU A 1 83 ? 9.276 -5.628 -8.389 1.00 84.31 83 LEU A O 1
ATOM 642 N N . ARG A 1 84 ? 7.133 -6.022 -8.912 1.00 81.75 84 ARG A N 1
ATOM 643 C CA . ARG A 1 84 ? 7.055 -7.375 -8.352 1.00 81.75 84 ARG A CA 1
ATOM 644 C C . ARG A 1 84 ? 6.244 -8.266 -9.273 1.00 81.75 84 ARG A C 1
ATOM 646 O O . ARG A 1 84 ? 5.150 -7.896 -9.671 1.00 81.75 84 ARG A O 1
ATOM 653 N N . HIS A 1 85 ? 6.779 -9.447 -9.554 1.00 76.56 85 HIS A N 1
ATOM 654 C CA . HIS A 1 85 ? 6.099 -10.486 -10.317 1.00 76.56 85 HIS A CA 1
ATOM 655 C C . HIS A 1 85 ? 5.680 -11.620 -9.375 1.00 76.56 85 HIS A C 1
ATOM 657 O O . HIS A 1 85 ? 6.412 -11.959 -8.440 1.00 76.56 85 HIS A O 1
ATOM 663 N N . ASN A 1 86 ? 4.499 -12.185 -9.604 1.00 76.44 86 ASN A N 1
ATOM 664 C CA . ASN A 1 86 ? 4.046 -13.424 -8.986 1.00 76.44 86 ASN A CA 1
ATOM 665 C C . ASN A 1 86 ? 3.189 -14.200 -9.993 1.00 76.44 86 ASN A C 1
ATOM 667 O O . ASN A 1 86 ? 2.047 -13.823 -10.259 1.00 76.44 86 ASN A O 1
ATOM 671 N N . GLY A 1 87 ? 3.762 -15.256 -10.573 1.00 75.25 87 GLY A N 1
ATOM 672 C CA . GLY A 1 87 ? 3.152 -15.973 -11.691 1.00 75.25 87 GLY A CA 1
ATOM 673 C C . GLY A 1 87 ? 2.847 -15.032 -12.858 1.00 75.25 87 GLY A C 1
ATOM 674 O O . GLY A 1 87 ? 3.694 -14.240 -13.266 1.00 75.25 87 GLY A O 1
ATOM 675 N N . ASN A 1 88 ? 1.611 -15.081 -13.348 1.00 73.25 88 ASN A N 1
ATOM 676 C CA . ASN A 1 88 ? 1.115 -14.216 -14.416 1.00 73.25 88 ASN A CA 1
ATOM 677 C C . ASN A 1 88 ? 0.717 -12.809 -13.945 1.00 73.25 88 ASN A C 1
ATOM 679 O O . ASN A 1 88 ? 0.144 -12.066 -14.725 1.00 73.25 88 ASN A O 1
ATOM 683 N N . TYR A 1 89 ? 0.988 -12.410 -12.703 1.00 75.56 89 TYR A N 1
ATOM 684 C CA . TYR A 1 89 ? 0.667 -11.067 -12.226 1.00 75.56 89 TYR A CA 1
ATOM 685 C C . TYR A 1 89 ? 1.922 -10.231 -12.010 1.00 75.56 89 TYR A C 1
ATOM 687 O O . TYR A 1 89 ? 2.897 -10.682 -11.403 1.00 75.56 89 TYR A O 1
ATOM 695 N N . ALA A 1 90 ? 1.862 -8.975 -12.436 1.00 77.25 90 ALA A N 1
ATOM 696 C CA . ALA A 1 90 ? 2.873 -7.971 -12.164 1.00 77.25 90 ALA A CA 1
ATOM 697 C C . ALA A 1 90 ? 2.250 -6.773 -11.442 1.00 77.25 90 ALA A C 1
ATOM 699 O O . ALA A 1 90 ? 1.293 -6.170 -11.922 1.00 77.25 90 ALA A O 1
ATOM 700 N N . LEU A 1 91 ? 2.821 -6.411 -10.292 1.00 81.94 91 LEU A N 1
ATOM 701 C CA . LEU A 1 91 ? 2.572 -5.129 -9.645 1.00 81.94 91 LEU A CA 1
ATOM 702 C C . LEU A 1 91 ? 3.739 -4.197 -9.933 1.00 81.94 91 LEU A C 1
ATOM 704 O O . LEU A 1 91 ? 4.886 -4.488 -9.590 1.00 81.94 91 LEU A O 1
ATOM 708 N N . TRP A 1 92 ? 3.417 -3.048 -10.496 1.00 85.12 92 TRP A N 1
ATOM 709 C CA . TRP A 1 92 ? 4.326 -1.938 -10.698 1.00 85.12 92 TRP A CA 1
ATOM 710 C C . TRP A 1 92 ? 3.925 -0.794 -9.769 1.00 85.12 92 TRP A C 1
ATOM 712 O O . TRP A 1 92 ? 2.749 -0.442 -9.700 1.00 85.12 92 TRP A O 1
ATOM 722 N N . VAL A 1 93 ? 4.884 -0.231 -9.034 1.00 87.31 93 VAL A N 1
ATOM 723 C CA . VAL A 1 93 ? 4.666 0.894 -8.115 1.00 87.31 93 VAL A CA 1
ATOM 724 C C . VAL A 1 93 ? 5.746 1.940 -8.322 1.00 87.31 93 VAL A C 1
ATOM 726 O O . VAL A 1 93 ? 6.918 1.692 -8.049 1.00 87.31 93 VAL A O 1
ATOM 729 N N . GLN A 1 94 ? 5.352 3.132 -8.742 1.00 87.94 94 GLN A N 1
ATOM 730 C CA . GLN A 1 94 ? 6.214 4.301 -8.800 1.00 87.94 94 GLN A CA 1
ATOM 731 C C . GLN A 1 94 ? 5.951 5.199 -7.596 1.00 87.94 94 GLN A C 1
ATOM 733 O O . GLN A 1 94 ? 4.806 5.512 -7.265 1.00 87.94 94 GLN A O 1
ATOM 738 N N . GLY A 1 95 ? 7.028 5.589 -6.920 1.00 88.38 95 GLY A N 1
ATOM 739 C CA . GLY A 1 95 ? 6.957 6.476 -5.765 1.00 88.38 95 GLY A CA 1
ATOM 740 C C . GLY A 1 95 ? 6.661 7.914 -6.175 1.00 88.38 95 GLY A C 1
ATOM 741 O O . GLY A 1 95 ? 6.997 8.330 -7.282 1.00 88.38 95 GLY A O 1
ATOM 742 N N . GLY A 1 96 ? 6.052 8.665 -5.260 1.00 88.19 96 GLY A N 1
ATOM 743 C CA . GLY A 1 96 ? 5.940 10.117 -5.377 1.00 88.19 96 GLY A CA 1
ATOM 744 C C . GLY A 1 96 ? 7.203 10.826 -4.882 1.00 88.19 96 GLY A C 1
ATOM 745 O O . GLY A 1 96 ? 8.268 10.220 -4.745 1.00 88.19 96 GLY A O 1
ATOM 746 N N . ILE A 1 97 ? 7.059 12.104 -4.524 1.00 88.69 97 ILE A N 1
ATOM 747 C CA . ILE A 1 97 ? 8.145 12.942 -3.981 1.00 88.69 97 ILE A CA 1
ATOM 748 C C . ILE A 1 97 ? 8.756 12.299 -2.727 1.00 88.69 97 ILE A C 1
ATOM 750 O O . ILE A 1 97 ? 9.971 12.294 -2.545 1.00 88.69 97 ILE A O 1
ATOM 754 N N . ASN A 1 98 ? 7.913 11.685 -1.894 1.00 89.25 98 ASN A N 1
ATOM 755 C CA . ASN A 1 98 ? 8.330 11.060 -0.641 1.00 89.25 98 ASN A CA 1
ATOM 756 C C . ASN A 1 98 ? 8.826 9.609 -0.797 1.00 89.25 98 ASN A C 1
ATOM 758 O O . ASN A 1 98 ? 9.157 8.967 0.205 1.00 89.25 98 ASN A O 1
ATOM 762 N N . GLY A 1 99 ? 8.916 9.094 -2.028 1.00 90.62 99 GLY A N 1
ATOM 763 C CA . GLY A 1 99 ? 9.406 7.753 -2.348 1.00 90.62 99 GLY A CA 1
ATOM 764 C C . GLY A 1 99 ? 8.316 6.679 -2.417 1.00 90.62 99 GLY A C 1
ATOM 765 O O . GLY A 1 99 ? 7.119 6.962 -2.419 1.00 90.62 99 GLY A O 1
ATOM 766 N N . ILE A 1 100 ? 8.745 5.418 -2.516 1.00 92.56 100 ILE A N 1
ATOM 767 C CA . ILE A 1 100 ? 7.852 4.259 -2.668 1.00 92.56 100 ILE A CA 1
ATOM 768 C C . ILE A 1 100 ? 7.307 3.834 -1.295 1.00 92.56 100 ILE A C 1
ATOM 770 O O . ILE A 1 100 ? 8.082 3.767 -0.336 1.00 92.56 100 ILE A O 1
ATOM 774 N N . PRO A 1 101 ? 6.006 3.512 -1.167 1.00 93.25 101 PRO A N 1
ATOM 775 C CA . PRO A 1 101 ? 5.452 2.974 0.072 1.00 93.25 101 PRO A CA 1
ATOM 776 C C . PRO A 1 101 ? 6.016 1.582 0.371 1.00 93.25 101 PRO A C 1
ATOM 778 O O . PRO A 1 101 ? 6.018 0.701 -0.488 1.00 93.25 101 PRO A O 1
ATOM 781 N N . TYR A 1 102 ? 6.456 1.353 1.608 1.00 93.62 102 TYR A N 1
ATOM 782 C CA . TYR A 1 102 ? 6.985 0.062 2.047 1.00 93.62 102 TYR A CA 1
ATOM 783 C C . TYR A 1 102 ? 6.650 -0.250 3.506 1.00 93.62 102 TYR A C 1
ATOM 785 O O . TYR A 1 102 ? 6.226 0.594 4.294 1.00 93.62 102 TYR A O 1
ATOM 793 N N . GLY A 1 103 ? 6.906 -1.492 3.908 1.00 92.44 103 GLY A N 1
ATOM 794 C CA . GLY A 1 103 ? 6.711 -1.915 5.290 1.00 92.44 103 GLY A CA 1
ATOM 795 C C . GLY A 1 103 ? 5.264 -2.286 5.574 1.00 92.44 103 GLY A C 1
ATOM 796 O O . GLY A 1 103 ? 4.490 -2.573 4.660 1.00 92.44 103 GLY A O 1
ATOM 797 N N . THR A 1 104 ? 4.933 -2.439 6.850 1.00 91.62 104 THR A N 1
ATOM 798 C CA . THR A 1 104 ? 3.648 -3.014 7.278 1.00 91.62 104 THR A CA 1
ATOM 799 C C . THR A 1 104 ? 2.497 -2.021 7.123 1.00 91.62 104 THR A C 1
ATOM 801 O O . THR A 1 104 ? 1.427 -2.392 6.653 1.00 91.62 104 THR A O 1
ATOM 804 N N . TYR A 1 105 ? 2.735 -0.746 7.436 1.00 92.31 105 TYR A N 1
ATOM 805 C CA . TYR A 1 105 ? 1.706 0.296 7.455 1.00 92.31 105 TYR A CA 1
ATOM 806 C C . TYR A 1 105 ? 0.969 0.537 6.133 1.00 92.31 105 TYR A C 1
ATOM 808 O O . TYR A 1 105 ? -0.257 0.539 6.170 1.00 92.31 105 TYR A O 1
ATOM 816 N N . PRO A 1 106 ? 1.627 0.689 4.967 1.00 91.06 106 PRO A N 1
ATOM 817 C CA . PRO A 1 106 ? 0.887 0.940 3.736 1.00 91.06 106 PRO A CA 1
ATOM 818 C C . PRO A 1 106 ? 0.078 -0.294 3.318 1.00 91.06 106 PRO A C 1
ATOM 820 O O . PRO A 1 106 ? -1.022 -0.156 2.803 1.00 91.06 106 PRO A O 1
ATOM 823 N N . ARG A 1 107 ? 0.558 -1.511 3.613 1.00 89.38 107 ARG A N 1
ATOM 824 C CA . ARG A 1 107 ? -0.202 -2.748 3.365 1.00 89.38 107 ARG A CA 1
ATOM 825 C C . ARG A 1 107 ? -1.456 -2.825 4.232 1.00 89.38 107 ARG A C 1
ATOM 827 O O . ARG A 1 107 ? -2.529 -3.074 3.694 1.00 89.38 107 ARG A O 1
ATOM 834 N N . LEU A 1 108 ? -1.326 -2.550 5.532 1.00 88.44 108 LEU A N 1
ATOM 835 C CA . LEU A 1 108 ? -2.472 -2.458 6.443 1.00 88.44 108 LEU A CA 1
ATOM 836 C C . LEU A 1 108 ? -3.459 -1.378 5.997 1.00 88.44 108 LEU A C 1
ATOM 838 O O . LEU A 1 108 ? -4.662 -1.611 6.009 1.00 88.44 108 LEU A O 1
ATOM 842 N N . PHE A 1 109 ? -2.956 -0.222 5.562 1.00 87.69 109 PHE A N 1
ATOM 843 C CA . PHE A 1 109 ? -3.790 0.877 5.096 1.00 87.69 109 PHE A CA 1
ATOM 844 C C . PHE A 1 109 ? -4.632 0.475 3.881 1.00 87.69 109 PHE A C 1
ATOM 846 O O . PHE A 1 109 ? -5.839 0.687 3.896 1.00 87.69 109 PHE A O 1
ATOM 853 N N . VAL A 1 110 ? -4.048 -0.175 2.866 1.00 86.62 110 VAL A N 1
ATOM 854 C CA . VAL A 1 110 ? -4.829 -0.631 1.702 1.00 86.62 110 VAL A CA 1
ATOM 855 C C . VAL A 1 110 ? -5.810 -1.754 2.074 1.00 86.62 110 VAL A C 1
ATOM 857 O O . VAL A 1 110 ? -6.948 -1.744 1.607 1.00 86.62 110 VAL A O 1
ATOM 860 N N . MET A 1 111 ? -5.419 -2.701 2.935 1.00 85.81 111 MET A N 1
ATOM 861 C CA . MET A 1 111 ? -6.334 -3.743 3.438 1.00 85.81 111 MET A CA 1
ATOM 862 C C . MET A 1 111 ? -7.541 -3.131 4.156 1.00 85.81 111 MET A C 1
ATOM 864 O O . MET A 1 111 ? -8.680 -3.528 3.924 1.00 85.81 111 MET A O 1
ATOM 868 N N . TRP A 1 112 ? -7.309 -2.113 4.983 1.00 87.25 112 TRP A N 1
ATOM 869 C CA . TRP A 1 112 ? -8.383 -1.392 5.651 1.00 87.25 112 TRP A CA 1
ATOM 870 C C . TRP A 1 112 ? -9.254 -0.616 4.658 1.00 87.25 112 TRP A C 1
ATOM 872 O O . TRP A 1 112 ? -10.468 -0.765 4.694 1.00 87.25 112 TRP A O 1
ATOM 882 N N . LEU A 1 113 ? -8.660 0.131 3.719 1.00 85.81 113 LEU A N 1
ATOM 883 C CA . LEU A 1 113 ? -9.408 0.877 2.697 1.00 85.81 113 LEU A CA 1
ATOM 884 C C . LEU A 1 113 ? -10.326 -0.035 1.878 1.00 85.81 113 LEU A C 1
ATOM 886 O O . LEU A 1 113 ? -11.489 0.289 1.660 1.00 85.81 113 LEU A O 1
ATOM 890 N N . THR A 1 114 ? -9.803 -1.176 1.429 1.00 85.00 114 THR A N 1
ATOM 891 C CA . THR A 1 114 ? -10.576 -2.151 0.646 1.00 85.00 114 THR A CA 1
ATOM 892 C C . THR A 1 114 ? -11.683 -2.793 1.479 1.00 85.00 114 THR A C 1
ATOM 894 O O . THR A 1 114 ? -12.800 -2.939 0.989 1.00 85.00 114 THR A O 1
ATOM 897 N N . SER A 1 115 ? -11.420 -3.090 2.754 1.00 83.25 115 SER A N 1
ATOM 898 C CA . SER A 1 115 ? -12.440 -3.596 3.678 1.00 83.25 115 SER A CA 1
ATOM 899 C C . SER A 1 115 ? -13.550 -2.575 3.935 1.00 83.25 115 SER A C 1
ATOM 901 O O . SER A 1 115 ? -14.723 -2.928 3.892 1.00 83.25 115 SER A O 1
ATOM 903 N N . GLU A 1 116 ? -13.209 -1.305 4.153 1.00 85.81 116 GLU A N 1
ATOM 904 C CA . GLU A 1 116 ? -14.198 -0.248 4.382 1.00 85.81 116 GLU A CA 1
ATOM 905 C C . GLU A 1 116 ? -15.019 0.069 3.136 1.00 85.81 116 GLU A C 1
ATOM 907 O O . GLU A 1 116 ? -16.230 0.261 3.237 1.00 85.81 116 GLU A O 1
ATOM 912 N N . ALA A 1 117 ? -14.394 0.086 1.957 1.00 86.69 117 ALA A N 1
ATOM 913 C CA . ALA A 1 117 ? -15.107 0.279 0.697 1.00 86.69 117 ALA A CA 1
ATOM 914 C C . ALA A 1 117 ? -16.168 -0.812 0.483 1.00 86.69 117 ALA A C 1
ATOM 916 O O . ALA A 1 117 ? -17.292 -0.505 0.094 1.00 86.69 117 ALA A O 1
ATOM 917 N N . LEU A 1 118 ? -15.840 -2.070 0.802 1.00 84.19 118 LEU A N 1
ATOM 918 C CA . LEU A 1 118 ? -16.777 -3.191 0.690 1.00 84.19 118 LEU A CA 1
ATOM 919 C C . LEU A 1 118 ? -17.857 -3.170 1.775 1.00 84.19 118 LEU A C 1
ATOM 921 O O . LEU A 1 118 ? -19.023 -3.395 1.472 1.00 84.19 118 LEU A O 1
ATOM 925 N N . ARG A 1 119 ? -17.499 -2.859 3.026 1.00 83.06 119 ARG A N 1
ATOM 926 C CA . ARG A 1 119 ? -18.466 -2.769 4.134 1.00 83.06 119 ARG A CA 1
ATOM 927 C C . ARG A 1 119 ? -19.474 -1.639 3.948 1.00 83.06 119 ARG A C 1
ATOM 929 O O . ARG A 1 119 ? -20.634 -1.800 4.305 1.00 83.06 119 ARG A O 1
ATOM 936 N N . THR A 1 120 ? -19.033 -0.496 3.426 1.00 86.62 120 THR A N 1
ATOM 937 C CA . THR A 1 1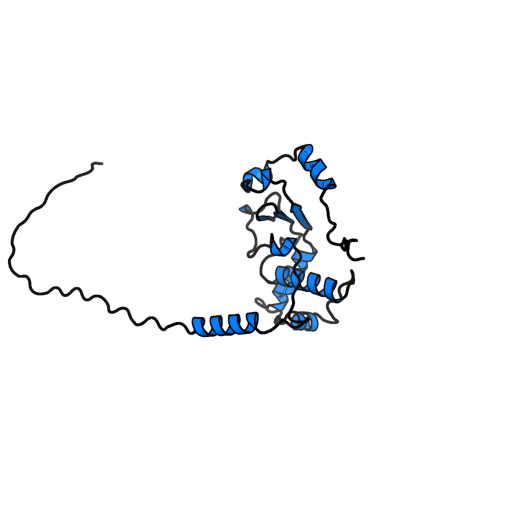20 ? -19.894 0.682 3.228 1.00 86.62 120 THR A CA 1
ATOM 938 C C . THR A 1 120 ? -20.594 0.698 1.872 1.00 86.62 120 THR A C 1
ATOM 940 O O . THR A 1 120 ? -21.559 1.439 1.708 1.00 86.62 120 THR A O 1
ATOM 943 N N . GLY A 1 121 ? -20.094 -0.055 0.885 1.00 84.50 121 GLY A N 1
ATOM 944 C CA . GLY A 1 121 ? -20.576 0.004 -0.498 1.00 84.50 121 GLY A CA 1
ATOM 945 C C . GLY A 1 121 ? -20.375 1.376 -1.158 1.00 84.50 121 GLY A C 1
ATOM 946 O O . GLY A 1 121 ? -21.021 1.686 -2.156 1.00 84.50 121 GLY A O 1
ATOM 947 N N . SER A 1 122 ? -19.512 2.229 -0.597 1.00 84.06 122 SER A N 1
ATOM 948 C CA . SER A 1 122 ? -19.328 3.617 -1.021 1.00 84.06 122 SER A CA 1
ATOM 949 C C . SER A 1 122 ? -17.944 3.841 -1.619 1.00 84.06 122 SER A C 1
ATOM 951 O O . SER A 1 122 ? -16.923 3.424 -1.074 1.00 84.06 122 SER A O 1
ATOM 953 N N . ARG A 1 123 ? -17.891 4.614 -2.712 1.00 82.62 123 ARG A N 1
ATOM 954 C CA . ARG A 1 123 ? -16.629 5.122 -3.283 1.00 82.62 123 ARG A CA 1
ATOM 955 C C . ARG A 1 123 ? -15.953 6.178 -2.398 1.00 82.62 123 ARG A C 1
ATOM 957 O O . ARG A 1 123 ? -14.790 6.503 -2.618 1.00 82.62 123 ARG A O 1
ATOM 964 N N . LYS A 1 124 ? -16.672 6.739 -1.420 1.00 86.56 124 LYS A N 1
ATOM 965 C CA . LYS A 1 124 ? -16.142 7.687 -0.431 1.00 86.56 124 LYS A CA 1
ATOM 966 C C . LYS A 1 124 ? -15.870 6.952 0.877 1.00 86.56 124 LYS A C 1
ATOM 968 O O . LYS A 1 124 ? -16.805 6.452 1.499 1.00 86.56 124 LYS A O 1
ATOM 973 N N . ILE A 1 125 ? -14.606 6.928 1.295 1.00 86.12 125 ILE A N 1
ATOM 974 C CA . ILE A 1 125 ? -14.170 6.264 2.528 1.00 86.12 125 ILE A CA 1
ATOM 975 C C . ILE A 1 125 ? -14.045 7.295 3.652 1.00 86.12 125 ILE A C 1
ATOM 977 O O . ILE A 1 125 ? -13.345 8.298 3.514 1.00 86.12 125 ILE A O 1
ATOM 981 N N . HIS A 1 126 ? -14.696 7.026 4.784 1.00 85.00 126 HIS A N 1
ATOM 982 C CA . HIS A 1 126 ? -14.645 7.871 5.975 1.00 85.00 126 HIS A CA 1
ATOM 983 C C . HIS A 1 126 ? -13.678 7.286 7.015 1.00 85.00 126 HIS A C 1
ATOM 985 O O . HIS A 1 126 ? -13.978 6.308 7.693 1.00 85.00 126 HIS A O 1
ATOM 991 N N . THR A 1 127 ? -12.513 7.912 7.195 1.00 81.06 127 THR A N 1
ATOM 992 C CA . THR A 1 127 ? -11.477 7.462 8.152 1.0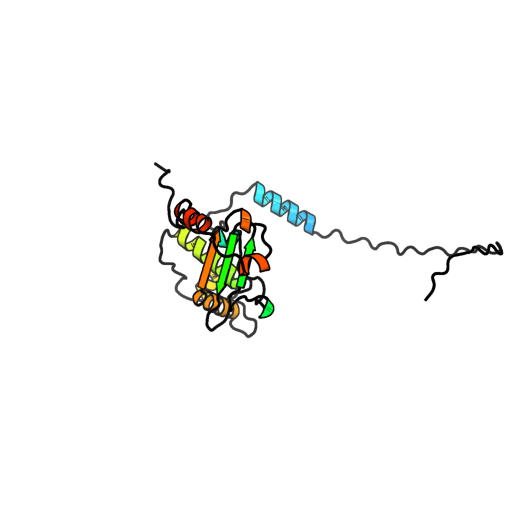0 81.06 127 THR A CA 1
ATOM 993 C C . THR A 1 127 ? -11.822 7.714 9.625 1.00 81.06 127 THR A C 1
ATOM 995 O O . THR A 1 127 ? -11.180 7.157 10.515 1.00 81.06 127 THR A O 1
ATOM 998 N N . GLY A 1 128 ? -12.873 8.488 9.904 1.00 83.12 128 GLY A N 1
ATOM 999 C CA . GLY A 1 128 ? -13.251 8.955 11.243 1.00 83.12 128 GLY A CA 1
ATOM 1000 C C . GLY A 1 128 ? -12.990 10.450 11.433 1.00 83.12 128 GLY A C 1
ATOM 1001 O O . GLY A 1 128 ? -12.532 11.124 10.512 1.00 83.12 128 GLY A O 1
ATOM 1002 N N . GLY A 1 129 ? -13.280 10.963 12.630 1.00 85.50 129 GLY A N 1
ATOM 1003 C CA . GLY A 1 129 ? -13.163 12.383 12.979 1.00 85.50 129 GLY A CA 1
ATOM 1004 C C . GLY A 1 129 ? -11.775 12.806 13.467 1.00 85.50 129 GLY A C 1
ATOM 1005 O O . GLY A 1 129 ? -11.507 13.996 13.608 1.00 85.50 129 GLY A O 1
ATOM 1006 N N . SER A 1 130 ? -10.868 11.860 13.737 1.00 88.50 130 SER A N 1
ATOM 1007 C CA . SER A 1 130 ? -9.495 12.181 14.138 1.00 88.50 130 SER A CA 1
ATOM 1008 C C . SER A 1 130 ? -8.488 11.086 13.788 1.00 88.50 130 SER A C 1
ATOM 1010 O O . SER A 1 130 ? -8.821 9.908 13.662 1.00 88.50 130 SER A O 1
ATOM 1012 N N . PHE A 1 131 ? -7.208 11.462 13.723 1.00 86.50 131 PHE A N 1
ATOM 1013 C CA . PHE A 1 131 ? -6.108 10.510 13.558 1.00 86.50 131 PHE A CA 1
ATOM 1014 C C . PHE A 1 131 ? -6.049 9.470 14.690 1.00 86.50 131 PHE A C 1
ATOM 1016 O O . PHE A 1 131 ? -5.758 8.302 14.450 1.00 86.50 131 PHE A O 1
ATOM 1023 N N . ALA A 1 132 ? -6.345 9.874 15.929 1.00 87.94 132 ALA A N 1
ATOM 1024 C CA . ALA A 1 132 ? -6.356 8.958 17.066 1.00 87.94 132 ALA A CA 1
ATOM 1025 C C . ALA A 1 132 ? -7.474 7.911 16.943 1.00 87.94 132 ALA A C 1
ATOM 1027 O O . ALA A 1 132 ? -7.257 6.743 17.262 1.00 87.94 132 ALA A O 1
ATOM 1028 N N . GLU A 1 133 ? -8.646 8.312 16.447 1.00 89.56 133 GLU A N 1
ATOM 1029 C CA . GLU A 1 133 ? -9.740 7.388 16.150 1.00 89.56 133 GLU A CA 1
ATOM 1030 C C . GLU A 1 133 ? -9.340 6.392 15.057 1.00 89.56 133 GLU A C 1
ATOM 1032 O O . GLU A 1 133 ? -9.551 5.191 15.216 1.00 89.56 133 GLU A O 1
ATOM 1037 N N . PHE A 1 134 ? -8.695 6.871 13.992 1.00 88.50 134 PHE A N 1
ATOM 1038 C CA . PHE A 1 134 ? -8.197 6.014 12.920 1.00 88.50 134 PHE A CA 1
ATOM 1039 C C . PHE A 1 134 ? -7.158 4.994 13.415 1.00 88.50 134 PHE A C 1
ATOM 1041 O O . PHE A 1 134 ? -7.265 3.802 13.137 1.00 88.50 134 PHE A O 1
ATOM 1048 N N . CYS A 1 135 ? -6.197 5.433 14.231 1.00 89.56 135 CYS A N 1
ATOM 1049 C CA . CYS A 1 135 ? -5.219 4.549 14.868 1.00 89.56 135 CYS A CA 1
ATOM 1050 C C . CYS A 1 135 ? -5.881 3.477 15.744 1.00 89.56 135 CYS A C 1
ATOM 1052 O O . CYS A 1 135 ? -5.471 2.321 15.691 1.00 89.56 135 CYS A O 1
ATOM 1054 N N . ARG A 1 136 ? -6.939 3.822 16.492 1.00 88.88 136 ARG A N 1
ATOM 1055 C CA . ARG A 1 136 ? -7.724 2.837 17.256 1.00 88.88 136 ARG A CA 1
ATOM 1056 C C . ARG A 1 136 ? -8.388 1.803 16.348 1.00 88.88 136 ARG A C 1
ATOM 1058 O O . ARG A 1 136 ? -8.324 0.623 16.668 1.00 88.88 136 ARG A O 1
ATOM 1065 N N . LYS A 1 137 ? -8.978 2.222 15.220 1.00 86.19 137 LYS A N 1
ATOM 1066 C CA . LYS A 1 137 ? -9.595 1.305 14.237 1.00 86.19 137 LYS A CA 1
ATOM 1067 C C . LYS A 1 137 ? -8.586 0.303 13.674 1.00 86.19 137 LYS A C 1
ATOM 1069 O O . LYS A 1 137 ? -8.925 -0.855 13.471 1.00 86.19 137 LYS A O 1
ATOM 1074 N N . LEU A 1 138 ? -7.347 0.740 13.455 1.00 86.75 138 LEU A N 1
ATOM 1075 C CA . LEU A 1 138 ? -6.259 -0.115 12.975 1.00 86.75 138 LEU A CA 1
ATOM 1076 C C . LEU A 1 138 ? -5.511 -0.867 14.084 1.00 86.75 138 LEU A C 1
ATOM 1078 O O . LEU A 1 138 ? -4.583 -1.614 13.778 1.00 86.75 138 LEU A O 1
ATOM 1082 N N . ASN A 1 139 ? -5.871 -0.657 15.353 1.00 89.06 139 ASN A N 1
ATOM 1083 C CA . ASN A 1 139 ? -5.131 -1.156 16.511 1.00 89.06 139 ASN A CA 1
ATOM 1084 C C . ASN A 1 139 ? -3.628 -0.787 16.475 1.00 89.06 139 ASN A C 1
ATOM 1086 O O . ASN A 1 139 ? -2.749 -1.601 16.760 1.00 89.06 139 ASN A O 1
ATOM 1090 N N . ILE A 1 140 ? -3.327 0.453 16.078 1.00 89.62 140 ILE A N 1
ATOM 1091 C CA . ILE A 1 140 ? -1.973 1.013 16.002 1.00 89.62 140 ILE A CA 1
ATOM 1092 C C . ILE A 1 140 ? -1.801 2.055 17.106 1.00 89.62 140 ILE A C 1
ATOM 1094 O O . ILE A 1 140 ? -2.673 2.890 17.345 1.00 89.62 140 ILE A O 1
ATOM 1098 N N . ASP A 1 141 ? -0.640 2.047 17.757 1.00 90.75 141 ASP A N 1
ATOM 1099 C CA . ASP A 1 141 ? -0.308 3.072 18.737 1.00 90.75 141 ASP A CA 1
ATOM 1100 C C . ASP A 1 141 ? -0.175 4.464 18.086 1.00 90.75 141 ASP A C 1
ATOM 1102 O O . ASP A 1 141 ? 0.495 4.662 17.069 1.00 90.75 141 ASP A O 1
ATOM 1106 N N . ARG A 1 142 ? -0.800 5.466 18.707 1.00 90.44 142 ARG A N 1
ATOM 1107 C CA . ARG A 1 142 ? -0.882 6.837 18.178 1.00 90.44 142 ARG A CA 1
ATOM 1108 C C . ARG A 1 142 ? 0.392 7.665 18.383 1.00 90.44 142 ARG A C 1
ATOM 1110 O O . ARG A 1 142 ? 0.375 8.862 18.089 1.00 90.44 142 ARG A O 1
ATOM 1117 N N . SER A 1 143 ? 1.478 7.086 18.904 1.00 91.19 143 SER A N 1
ATOM 1118 C CA . SER A 1 143 ? 2.709 7.827 19.190 1.00 91.19 143 SER A CA 1
ATOM 1119 C C . SER A 1 143 ? 3.302 8.493 17.948 1.00 91.19 143 SER A C 1
ATOM 1121 O O . SER A 1 143 ? 3.371 7.935 16.849 1.00 91.19 143 SER A O 1
ATOM 1123 N N . ARG A 1 144 ? 3.781 9.724 18.150 1.00 88.12 144 ARG A N 1
ATOM 1124 C CA . ARG A 1 144 ? 4.397 10.566 17.113 1.00 88.12 144 ARG A CA 1
ATOM 1125 C C . ARG A 1 144 ? 5.900 10.784 17.318 1.00 88.12 144 ARG A C 1
ATOM 1127 O O . ARG A 1 144 ? 6.504 11.582 16.609 1.00 88.12 144 ARG A O 1
ATOM 1134 N N . GLY A 1 145 ? 6.508 10.078 18.275 1.00 87.88 145 GLY A N 1
ATOM 1135 C CA . GLY A 1 145 ? 7.943 10.165 18.560 1.00 87.88 145 GLY A CA 1
ATOM 1136 C C . GLY A 1 145 ? 8.826 9.660 17.409 1.00 87.88 145 GLY A C 1
ATOM 1137 O O . GLY A 1 145 ? 8.338 9.159 16.398 1.00 87.88 145 GLY A O 1
ATOM 1138 N N . LYS A 1 146 ? 10.155 9.733 17.574 1.00 84.19 146 LYS A N 1
ATOM 1139 C CA . LYS A 1 146 ? 11.143 9.343 16.541 1.00 84.19 146 LYS A CA 1
ATOM 1140 C C . LYS A 1 146 ? 10.954 7.916 16.001 1.00 84.19 146 LYS A C 1
ATOM 1142 O O . LYS A 1 146 ? 11.246 7.669 14.838 1.00 84.19 146 LYS A O 1
ATOM 1147 N N . ARG A 1 147 ? 10.463 6.996 16.837 1.00 84.75 147 ARG A N 1
ATOM 1148 C CA . ARG A 1 147 ? 10.123 5.603 16.484 1.00 84.75 147 ARG A CA 1
ATOM 1149 C C . ARG A 1 147 ? 8.625 5.308 16.641 1.00 84.75 147 ARG A C 1
ATOM 1151 O O . ARG A 1 147 ? 8.242 4.156 16.799 1.00 84.75 147 ARG A O 1
ATOM 1158 N N . GLY A 1 148 ? 7.796 6.351 16.665 1.00 89.75 148 GLY A N 1
ATOM 1159 C CA . GLY A 1 148 ? 6.370 6.227 16.934 1.00 89.75 148 GLY A CA 1
ATOM 1160 C C . GLY A 1 148 ? 5.627 5.554 15.785 1.00 89.75 148 GLY A C 1
ATOM 1161 O O . GLY A 1 148 ? 5.835 5.899 14.618 1.00 89.75 148 GLY A O 1
ATOM 1162 N N . ALA A 1 149 ? 4.755 4.605 16.119 1.00 90.19 149 ALA A N 1
ATOM 1163 C CA . ALA A 1 149 ? 3.996 3.837 15.137 1.00 90.19 149 ALA A CA 1
ATOM 1164 C C . ALA A 1 149 ? 3.059 4.739 14.320 1.00 90.19 149 ALA A C 1
ATOM 1166 O O . ALA A 1 149 ? 3.036 4.660 13.092 1.00 90.19 149 ALA A O 1
ATOM 1167 N N . GLY A 1 150 ? 2.384 5.683 14.979 1.00 91.19 150 GLY A N 1
ATOM 1168 C CA . GLY A 1 150 ? 1.521 6.661 14.325 1.00 91.19 150 GLY A CA 1
ATOM 1169 C C . GLY A 1 150 ? 2.265 7.592 13.361 1.00 91.19 150 GLY A C 1
ATOM 1170 O O . GLY A 1 150 ? 1.740 7.928 12.301 1.00 91.19 150 GLY A O 1
ATOM 1171 N N . LYS A 1 151 ? 3.510 7.980 13.674 1.00 92.75 151 LYS A N 1
ATOM 1172 C CA . LYS A 1 151 ? 4.343 8.756 12.738 1.00 92.75 151 LYS A CA 1
ATOM 1173 C C . LYS A 1 151 ? 4.647 7.948 11.472 1.00 92.75 151 LYS A C 1
ATOM 1175 O O . LYS A 1 151 ? 4.441 8.447 10.372 1.00 92.75 151 LYS A O 1
ATOM 1180 N N . MET A 1 152 ? 5.082 6.698 11.632 1.00 92.50 152 MET A N 1
ATOM 1181 C CA . MET A 1 152 ? 5.381 5.809 10.503 1.00 92.50 152 MET A CA 1
ATOM 1182 C C . MET A 1 152 ? 4.141 5.502 9.660 1.00 92.50 152 MET A C 1
ATOM 1184 O O . MET A 1 152 ? 4.244 5.433 8.438 1.00 92.50 152 MET A O 1
ATOM 1188 N N . LEU A 1 153 ? 2.974 5.352 10.294 1.00 92.62 153 LEU A N 1
ATOM 1189 C CA . LEU A 1 153 ? 1.706 5.176 9.593 1.00 92.62 153 LEU A CA 1
ATOM 1190 C C . LEU A 1 153 ? 1.425 6.353 8.656 1.00 92.62 153 LEU A C 1
ATOM 1192 O O . LEU A 1 153 ? 1.160 6.124 7.482 1.00 92.62 153 LEU A O 1
ATOM 1196 N N . ILE A 1 154 ? 1.529 7.591 9.149 1.00 91.50 154 ILE A N 1
ATOM 1197 C CA . ILE A 1 154 ? 1.286 8.790 8.334 1.00 91.50 154 ILE A CA 1
ATOM 1198 C C . ILE A 1 154 ? 2.300 8.906 7.203 1.00 91.50 154 ILE A C 1
ATOM 1200 O O . ILE A 1 154 ? 1.905 9.127 6.067 1.00 91.50 154 ILE A O 1
ATOM 1204 N N . GLU A 1 155 ? 3.590 8.728 7.487 1.00 93.50 155 GLU A N 1
ATOM 1205 C CA . GLU A 1 155 ? 4.630 8.834 6.458 1.00 93.50 155 GLU A CA 1
ATOM 1206 C C . GLU A 1 155 ? 4.437 7.801 5.342 1.00 93.50 155 GLU A C 1
ATOM 1208 O O . GLU A 1 155 ? 4.593 8.116 4.165 1.00 93.50 155 GLU A O 1
ATOM 1213 N N . GLN A 1 156 ? 4.077 6.562 5.688 1.00 93.94 156 GLN A N 1
ATOM 1214 C CA . GLN A 1 156 ? 3.832 5.529 4.682 1.00 93.94 156 GLN A CA 1
ATOM 1215 C C . GLN A 1 156 ? 2.488 5.694 3.969 1.00 93.94 156 GLN A C 1
ATOM 1217 O O . GLN A 1 156 ? 2.401 5.366 2.788 1.00 93.94 156 GLN A O 1
ATOM 1222 N N . ALA A 1 157 ? 1.456 6.195 4.653 1.00 91.44 157 ALA A N 1
ATOM 1223 C CA . ALA A 1 157 ? 0.178 6.523 4.028 1.00 91.44 157 ALA A CA 1
ATOM 1224 C C . ALA A 1 157 ? 0.344 7.669 3.022 1.00 91.44 157 ALA A C 1
ATOM 1226 O O . ALA A 1 157 ? -0.140 7.567 1.902 1.00 91.44 157 ALA A O 1
ATOM 1227 N N . ASP A 1 158 ? 1.098 8.708 3.372 1.00 93.25 158 ASP A N 1
ATOM 1228 C CA . ASP A 1 158 ? 1.402 9.823 2.478 1.00 93.25 158 ASP A CA 1
ATOM 1229 C C . ASP A 1 158 ? 2.201 9.364 1.245 1.00 93.25 158 ASP A C 1
ATOM 1231 O O . ASP A 1 158 ? 1.817 9.642 0.110 1.00 93.25 158 ASP A O 1
ATOM 1235 N N . ARG A 1 159 ? 3.238 8.534 1.436 1.00 94.12 159 ARG A N 1
ATOM 1236 C CA . ARG A 1 159 ? 3.963 7.894 0.319 1.00 94.12 159 ARG A CA 1
ATOM 1237 C C . ARG A 1 159 ? 3.055 7.078 -0.587 1.00 94.12 159 ARG A C 1
ATOM 1239 O O . ARG A 1 159 ? 3.224 7.096 -1.801 1.00 94.12 159 ARG A O 1
ATOM 1246 N N . LEU A 1 160 ? 2.115 6.343 -0.001 1.00 91.81 160 LEU A N 1
ATOM 1247 C CA . LEU A 1 160 ? 1.169 5.525 -0.745 1.00 91.81 160 LEU A CA 1
ATOM 1248 C C . LEU A 1 160 ? 0.190 6.388 -1.551 1.00 91.81 160 LEU A C 1
ATOM 1250 O O . LEU A 1 160 ? -0.021 6.107 -2.726 1.00 91.81 160 LEU A O 1
ATOM 1254 N N . LEU A 1 161 ? -0.365 7.445 -0.957 1.00 90.19 161 LEU A N 1
ATOM 1255 C CA . LEU A 1 161 ? -1.308 8.352 -1.622 1.00 90.19 161 LEU A CA 1
ATOM 1256 C C . LEU A 1 161 ? -0.660 9.160 -2.753 1.00 90.19 161 LEU A C 1
ATOM 1258 O O . LEU A 1 161 ? -1.331 9.514 -3.717 1.00 90.19 161 LEU A O 1
ATOM 1262 N N . GLN A 1 162 ? 0.643 9.420 -2.659 1.00 91.56 162 GLN A N 1
ATOM 1263 C CA . GLN A 1 162 ? 1.418 10.049 -3.730 1.00 91.56 162 GLN A CA 1
ATOM 1264 C C . GLN A 1 162 ? 1.961 9.045 -4.759 1.00 91.56 162 GLN A C 1
ATOM 1266 O O . GLN A 1 162 ? 2.515 9.454 -5.781 1.00 91.56 162 GLN A O 1
ATOM 1271 N N . SER A 1 163 ? 1.857 7.740 -4.492 1.00 90.69 163 SER A N 1
ATOM 1272 C CA . SER A 1 163 ? 2.369 6.710 -5.394 1.00 90.69 163 SER A CA 1
ATOM 1273 C C . SER A 1 163 ? 1.404 6.429 -6.541 1.00 90.69 163 SER A C 1
ATOM 1275 O O . SER A 1 163 ? 0.189 6.576 -6.421 1.00 90.69 163 SER A O 1
ATOM 1277 N N . ARG A 1 164 ? 1.959 5.977 -7.664 1.00 87.12 164 ARG A N 1
ATOM 1278 C CA . ARG A 1 164 ? 1.194 5.436 -8.788 1.00 87.12 164 ARG A CA 1
ATOM 1279 C C . ARG A 1 164 ? 1.434 3.942 -8.853 1.00 87.12 164 ARG A C 1
ATOM 1281 O O . ARG A 1 164 ? 2.582 3.506 -8.830 1.00 87.12 164 ARG A O 1
ATOM 1288 N N . ALA A 1 165 ? 0.365 3.165 -8.946 1.00 84.94 165 ALA A N 1
ATOM 1289 C CA . ALA A 1 165 ? 0.456 1.719 -9.043 1.00 84.94 165 ALA A CA 1
ATOM 1290 C C . ALA A 1 165 ? -0.322 1.208 -10.255 1.00 84.94 165 ALA A C 1
ATOM 1292 O O . ALA A 1 165 ? -1.394 1.717 -10.571 1.00 84.94 165 ALA A O 1
ATOM 1293 N N . ALA A 1 166 ? 0.223 0.186 -10.905 1.00 81.75 166 ALA A N 1
ATOM 1294 C CA . ALA A 1 166 ? -0.423 -0.547 -11.980 1.00 81.75 166 ALA A CA 1
ATOM 1295 C C . ALA A 1 166 ? -0.334 -2.042 -11.678 1.00 81.75 166 ALA A C 1
ATOM 1297 O O . ALA A 1 166 ? 0.727 -2.549 -11.307 1.00 81.75 166 ALA A O 1
ATOM 1298 N N . PHE A 1 167 ? -1.453 -2.740 -11.828 1.00 77.00 167 PHE A N 1
ATOM 1299 C CA . PHE A 1 167 ? -1.523 -4.187 -11.706 1.00 77.00 167 PHE A CA 1
ATOM 1300 C C . PHE A 1 167 ? -1.878 -4.763 -13.068 1.00 77.00 167 PHE A C 1
ATOM 1302 O O . PHE A 1 167 ? -2.884 -4.372 -13.653 1.00 77.00 167 PHE A O 1
ATOM 1309 N N . VAL A 1 168 ? -1.029 -5.648 -13.576 1.00 74.06 168 VAL A N 1
ATOM 1310 C CA . VAL A 1 168 ? -1.138 -6.176 -14.934 1.00 74.06 168 VAL A CA 1
ATOM 1311 C C . VAL A 1 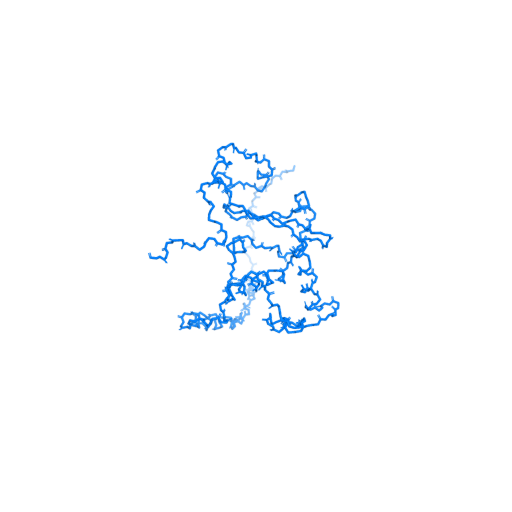168 ? -1.120 -7.694 -14.880 1.00 74.06 168 VAL A C 1
ATOM 1313 O O . VAL A 1 168 ? -0.278 -8.288 -14.200 1.00 74.06 168 VAL A O 1
ATOM 1316 N N . THR A 1 169 ? -2.036 -8.313 -15.620 1.00 74.94 169 THR A N 1
ATOM 1317 C CA . THR A 1 169 ? -1.969 -9.738 -15.936 1.00 74.94 169 THR A CA 1
ATOM 1318 C C . THR A 1 169 ? -1.078 -9.903 -17.161 1.00 74.94 169 THR A C 1
ATOM 1320 O O . THR A 1 169 ? -1.371 -9.396 -18.239 1.00 74.94 169 THR A O 1
ATOM 1323 N N . LEU A 1 170 ? 0.053 -10.567 -16.980 1.00 69.19 170 LEU A N 1
ATOM 1324 C CA . LEU A 1 170 ? 0.977 -10.914 -18.042 1.00 69.19 170 LEU A CA 1
ATOM 1325 C C . LEU A 1 170 ? 0.436 -12.118 -18.827 1.00 69.19 170 LEU A C 1
ATOM 1327 O O . LEU A 1 170 ? -0.078 -13.063 -18.219 1.00 69.19 170 LEU A O 1
ATOM 1331 N N . PRO A 1 171 ? 0.600 -12.136 -20.160 1.00 67.25 171 PRO A N 1
ATOM 1332 C CA . PRO A 1 171 ? 0.257 -13.302 -20.963 1.00 67.25 171 PRO A CA 1
ATOM 1333 C C . PRO A 1 171 ? 1.087 -14.515 -20.519 1.00 67.25 171 PRO A C 1
ATOM 1335 O O . PRO A 1 171 ? 2.227 -14.373 -20.070 1.00 67.25 171 PRO A O 1
ATOM 1338 N N . ALA A 1 172 ? 0.534 -15.723 -20.669 1.00 67.12 172 ALA A N 1
ATOM 1339 C CA . ALA A 1 172 ? 1.110 -16.962 -20.130 1.00 67.12 172 ALA A CA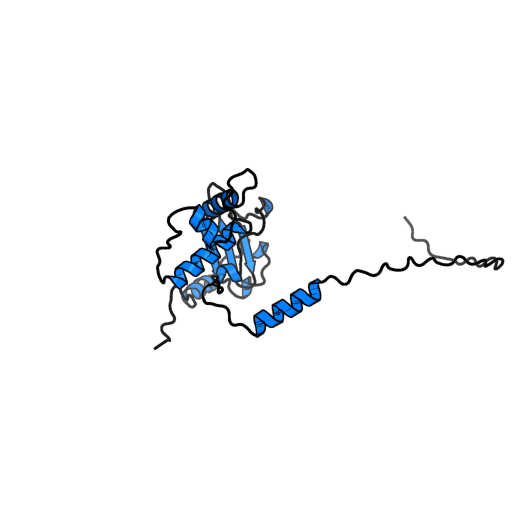 1
ATOM 1340 C C . ALA A 1 172 ? 2.587 -17.183 -20.512 1.00 67.12 172 ALA A C 1
ATOM 1342 O O . ALA A 1 172 ? 3.378 -17.654 -19.699 1.00 67.12 172 ALA A O 1
ATOM 1343 N N . HIS A 1 173 ? 2.985 -16.767 -21.716 1.00 66.56 173 HIS A N 1
ATOM 1344 C CA . HIS A 1 173 ? 4.360 -16.897 -22.198 1.00 66.56 173 HIS A CA 1
ATOM 1345 C C . HIS A 1 173 ? 5.372 -15.979 -21.479 1.00 66.56 173 HIS A C 1
ATOM 1347 O O . HIS A 1 173 ? 6.569 -16.253 -21.508 1.00 66.56 173 HIS A O 1
ATOM 1353 N N . LEU A 1 174 ? 4.906 -14.915 -20.814 1.00 64.12 174 LEU A N 1
ATOM 1354 C CA . LEU A 1 174 ? 5.715 -14.015 -19.983 1.00 64.12 174 LEU A CA 1
ATOM 1355 C C . LEU A 1 174 ? 5.581 -14.313 -18.482 1.00 64.12 174 LEU A C 1
ATOM 1357 O O . LEU A 1 174 ? 6.343 -13.770 -17.686 1.00 64.12 174 LEU A O 1
ATOM 1361 N N . ALA A 1 175 ? 4.665 -15.197 -18.075 1.00 62.34 175 ALA A N 1
ATOM 1362 C CA . ALA A 1 175 ? 4.424 -15.522 -16.666 1.00 62.34 175 ALA A CA 1
ATOM 1363 C C . ALA A 1 175 ? 5.624 -16.209 -15.979 1.00 62.34 175 ALA A C 1
ATOM 1365 O O . ALA A 1 175 ? 5.805 -16.092 -14.768 1.00 62.34 175 ALA A O 1
ATOM 1366 N N . THR A 1 176 ? 6.460 -16.920 -16.744 1.00 63.38 176 THR A N 1
ATOM 1367 C CA . THR A 1 176 ? 7.681 -17.592 -16.250 1.00 63.38 176 THR A CA 1
ATOM 1368 C C . THR A 1 176 ? 8.959 -16.817 -16.597 1.00 63.38 176 THR A C 1
ATOM 1370 O O . THR A 1 176 ? 10.061 -17.246 -16.253 1.00 63.38 176 THR A O 1
ATOM 1373 N N . ALA A 1 177 ? 8.835 -15.672 -17.272 1.00 63.47 177 ALA A N 1
ATOM 1374 C CA . ALA A 1 177 ? 9.979 -14.884 -17.707 1.00 63.47 177 ALA A CA 1
ATOM 1375 C C . ALA A 1 177 ? 10.752 -14.330 -16.499 1.00 63.47 177 ALA A C 1
ATOM 1377 O O . ALA A 1 177 ? 10.165 -13.931 -15.484 1.00 63.47 177 ALA A O 1
ATOM 1378 N N . LYS A 1 178 ? 12.090 -14.298 -16.583 1.00 62.56 178 LYS A N 1
ATOM 1379 C CA . LYS A 1 178 ? 12.892 -13.702 -15.508 1.00 62.56 178 LYS A CA 1
ATOM 1380 C C . LYS A 1 178 ? 12.624 -12.200 -15.468 1.00 62.56 178 LYS A C 1
ATOM 1382 O O . LYS A 1 178 ? 12.293 -11.581 -16.475 1.00 62.56 178 LYS A O 1
ATOM 1387 N N . ARG A 1 179 ? 12.841 -11.581 -14.301 1.00 58.62 179 ARG A N 1
ATOM 1388 C CA . ARG A 1 179 ? 12.647 -10.132 -14.107 1.00 58.62 179 ARG A CA 1
ATOM 1389 C C . ARG A 1 179 ? 13.320 -9.297 -15.203 1.00 58.62 179 ARG A C 1
ATOM 1391 O O . ARG A 1 179 ? 12.719 -8.323 -15.615 1.00 58.62 179 ARG A O 1
ATOM 1398 N N . ALA A 1 180 ? 14.517 -9.672 -15.666 1.00 59.44 180 ALA A N 1
ATOM 1399 C CA . ALA A 1 180 ? 15.241 -8.971 -16.733 1.00 59.44 180 ALA A CA 1
ATOM 1400 C C . ALA A 1 180 ? 14.549 -9.072 -18.108 1.00 59.44 180 ALA A C 1
ATOM 1402 O O . ALA A 1 180 ? 14.519 -8.096 -18.858 1.00 59.44 180 ALA A O 1
ATOM 1403 N N . ASP A 1 181 ? 13.936 -10.218 -18.401 1.00 59.91 181 ASP A N 1
ATOM 1404 C CA . ASP A 1 181 ? 13.248 -10.481 -19.666 1.00 59.91 181 ASP A CA 1
ATOM 1405 C C . ASP A 1 181 ? 11.967 -9.641 -19.768 1.00 59.91 181 ASP A C 1
ATOM 1407 O O . ASP A 1 181 ? 11.675 -9.091 -20.825 1.00 59.91 181 ASP A O 1
ATOM 1411 N N . LEU A 1 182 ? 11.259 -9.432 -18.649 1.00 60.59 182 LEU A N 1
ATOM 1412 C CA . LEU A 1 182 ? 10.077 -8.557 -18.578 1.00 60.59 182 LEU A CA 1
ATOM 1413 C C . LEU A 1 182 ? 10.384 -7.086 -18.900 1.00 60.59 182 LEU A C 1
ATOM 1415 O O . LEU A 1 182 ? 9.501 -6.364 -19.348 1.00 60.59 182 LEU A O 1
ATOM 1419 N N . LEU A 1 183 ? 11.620 -6.631 -18.671 1.00 54.91 183 LEU A N 1
ATOM 1420 C CA . LEU A 1 183 ? 12.034 -5.243 -18.930 1.00 54.91 183 LEU A CA 1
ATOM 1421 C C . LEU A 1 183 ? 12.306 -4.980 -20.407 1.00 54.91 183 LEU A C 1
ATOM 1423 O O . LEU A 1 183 ? 12.262 -3.834 -20.844 1.00 54.91 183 LEU A O 1
ATOM 1427 N N . THR A 1 184 ? 12.596 -6.044 -21.155 1.00 54.97 184 THR A N 1
ATOM 1428 C CA . THR A 1 184 ? 12.949 -5.988 -22.580 1.00 54.97 184 THR A CA 1
ATOM 1429 C C . THR A 1 184 ? 11.832 -6.556 -23.459 1.00 54.97 184 THR A C 1
ATOM 1431 O O . THR A 1 184 ? 11.826 -6.342 -24.672 1.00 54.97 184 THR A O 1
ATOM 1434 N N . ALA A 1 185 ? 10.869 -7.265 -22.859 1.00 57.44 185 ALA A N 1
ATOM 1435 C CA . ALA A 1 185 ? 9.716 -7.825 -23.540 1.00 57.44 185 ALA A CA 1
ATOM 1436 C C . ALA A 1 185 ? 8.884 -6.705 -24.177 1.00 57.44 185 ALA A C 1
ATOM 1438 O O . ALA A 1 185 ? 8.162 -5.968 -23.507 1.00 57.44 185 ALA A O 1
ATOM 1439 N N . LYS A 1 186 ? 8.980 -6.583 -25.503 1.00 57.09 186 LYS A N 1
ATOM 1440 C CA . LYS A 1 186 ? 8.024 -5.800 -26.283 1.00 57.09 186 LYS A CA 1
ATOM 1441 C C . LYS A 1 186 ? 6.696 -6.550 -26.279 1.00 57.09 186 LYS A C 1
ATOM 1443 O O . LYS A 1 186 ? 6.677 -7.738 -26.599 1.00 57.09 186 LYS A O 1
ATOM 1448 N N . LEU A 1 187 ? 5.607 -5.851 -25.959 1.00 55.47 187 LEU A N 1
ATOM 1449 C CA . LEU A 1 187 ? 4.259 -6.359 -26.214 1.00 55.47 187 LEU A CA 1
ATOM 1450 C C . LEU A 1 187 ? 4.167 -6.750 -27.691 1.00 55.47 187 LEU A C 1
ATOM 1452 O O . LEU A 1 187 ? 4.451 -5.929 -28.570 1.00 55.47 187 LEU A O 1
ATOM 1456 N N . LYS A 1 188 ? 3.798 -8.000 -27.973 1.00 59.78 188 LYS A N 1
ATOM 1457 C CA . LYS A 1 188 ? 3.439 -8.390 -29.336 1.00 59.78 188 LYS A CA 1
ATOM 1458 C C . LYS A 1 188 ? 2.040 -7.859 -29.635 1.00 59.78 188 LYS A C 1
ATOM 1460 O O . LYS A 1 188 ? 1.228 -7.676 -28.732 1.00 59.78 188 LYS A O 1
ATOM 1465 N N . HIS A 1 189 ? 1.732 -7.657 -30.912 1.00 48.78 189 HIS A N 1
ATOM 1466 C CA . HIS A 1 189 ? 0.402 -7.217 -31.345 1.00 48.78 189 HIS A CA 1
ATOM 1467 C C . HIS A 1 189 ? -0.720 -8.137 -30.822 1.00 48.78 189 HIS A C 1
ATOM 1469 O O . HIS A 1 189 ? -1.769 -7.668 -30.401 1.00 48.78 189 HIS A O 1
ATOM 1475 N N . THR A 1 190 ? -0.470 -9.448 -30.768 1.00 54.88 190 THR A N 1
ATOM 1476 C CA . THR A 1 190 ? -1.376 -10.444 -30.174 1.00 54.88 190 THR A CA 1
ATOM 1477 C C . THR A 1 190 ? -1.585 -10.265 -28.671 1.00 54.88 190 THR A C 1
ATOM 1479 O O . THR A 1 190 ? -2.678 -10.517 -28.180 1.00 54.88 190 THR A O 1
ATOM 1482 N N . ASP A 1 191 ? -0.573 -9.797 -27.936 1.00 54.53 191 ASP A N 1
ATOM 1483 C CA . ASP A 1 191 ? -0.699 -9.563 -26.495 1.00 54.53 191 ASP A CA 1
ATOM 1484 C C . ASP A 1 191 ? -1.580 -8.343 -26.212 1.00 54.53 191 ASP A C 1
ATOM 1486 O O . ASP A 1 191 ? -2.328 -8.352 -25.246 1.00 54.53 191 ASP A O 1
ATOM 1490 N N . PHE A 1 192 ? -1.526 -7.315 -27.067 1.00 49.19 192 PHE A N 1
ATOM 1491 C CA . PHE A 1 192 ? -2.351 -6.110 -26.936 1.00 49.19 192 PHE A CA 1
ATOM 1492 C C . PHE A 1 192 ? -3.836 -6.366 -27.229 1.00 49.19 192 PHE A C 1
ATOM 1494 O O . PHE A 1 192 ? -4.692 -5.699 -26.661 1.00 49.19 192 PHE A O 1
ATOM 1501 N N . LEU A 1 193 ? -4.158 -7.334 -28.090 1.00 46.91 193 LEU A N 1
ATOM 1502 C CA . LEU A 1 193 ? -5.548 -7.705 -28.377 1.00 46.91 193 LEU A CA 1
ATOM 1503 C C . LEU A 1 193 ? -6.164 -8.534 -27.241 1.00 46.91 193 LEU A C 1
ATOM 1505 O O . LEU A 1 193 ? -7.297 -8.274 -26.858 1.00 46.91 193 LEU A O 1
ATOM 1509 N N . ASN A 1 194 ? -5.380 -9.410 -26.602 1.00 48.41 194 ASN A N 1
ATOM 1510 C CA . ASN A 1 194 ? -5.823 -10.172 -25.425 1.00 48.41 194 ASN A CA 1
ATOM 1511 C C . ASN A 1 194 ? -6.113 -9.297 -24.196 1.00 48.41 194 ASN A C 1
ATOM 1513 O O . ASN A 1 194 ? -6.768 -9.755 -23.266 1.00 48.41 194 ASN A O 1
ATOM 1517 N N . PHE A 1 195 ? -5.623 -8.051 -24.167 1.00 47.25 195 PHE A N 1
ATOM 1518 C CA . PHE A 1 195 ? -6.044 -7.083 -23.159 1.00 47.25 195 PHE A CA 1
ATOM 1519 C C . PHE A 1 195 ? -7.572 -6.889 -23.266 1.00 47.25 195 PHE A C 1
ATOM 1521 O O . PHE A 1 195 ? -8.266 -7.021 -22.273 1.00 47.25 195 PHE A O 1
ATOM 1528 N N . ALA A 1 196 ? -8.137 -6.660 -24.452 1.00 45.31 196 ALA A N 1
ATOM 1529 C CA . ALA A 1 196 ? -9.556 -6.313 -24.586 1.00 45.31 196 ALA A CA 1
ATOM 1530 C C . ALA A 1 196 ? -10.542 -7.438 -24.200 1.00 45.31 196 ALA A C 1
ATOM 1532 O O . ALA A 1 196 ? -11.660 -7.129 -23.792 1.00 45.31 196 ALA A O 1
ATOM 1533 N N . ASP A 1 197 ? -10.128 -8.705 -24.283 1.00 42.16 197 ASP A N 1
ATOM 1534 C CA . ASP A 1 197 ? -11.047 -9.848 -24.195 1.00 42.16 197 ASP A CA 1
ATOM 1535 C C . ASP A 1 197 ? -11.249 -10.407 -22.768 1.00 42.16 197 ASP A C 1
ATOM 1537 O O . ASP A 1 197 ? -12.217 -11.127 -22.529 1.00 42.16 197 ASP A O 1
ATOM 1541 N N . GLU A 1 198 ? -10.397 -10.061 -21.790 1.00 40.75 198 GLU A N 1
ATOM 1542 C CA . GLU A 1 198 ? -10.470 -10.600 -20.413 1.00 40.75 198 GLU A CA 1
ATOM 1543 C C . GLU A 1 198 ? -10.341 -9.536 -19.299 1.00 40.75 198 GLU A C 1
ATOM 1545 O O . GLU A 1 198 ? -9.756 -9.784 -18.238 1.00 40.75 198 GLU A O 1
ATOM 1550 N N . TYR A 1 199 ? -10.901 -8.335 -19.481 1.00 42.81 199 TYR A N 1
ATOM 1551 C CA . TYR A 1 199 ? -11.059 -7.398 -18.361 1.00 42.81 199 TYR A CA 1
ATOM 1552 C C . TYR A 1 199 ? -12.430 -7.514 -17.708 1.00 42.81 199 TYR A C 1
ATOM 1554 O O . TYR A 1 199 ? -13.376 -6.857 -18.118 1.00 42.81 199 TYR A O 1
ATOM 1562 N N . SER A 1 200 ? -12.503 -8.249 -16.596 1.00 41.41 200 SER A N 1
ATOM 1563 C CA . SER A 1 200 ? -13.433 -7.872 -15.529 1.00 41.41 200 SER A CA 1
ATOM 1564 C C . SER A 1 200 ? -12.884 -6.593 -14.895 1.00 41.41 200 SER A C 1
ATOM 1566 O O . SER A 1 200 ? -11.812 -6.626 -14.268 1.00 41.41 200 SER A O 1
ATOM 1568 N N . LEU A 1 201 ? -13.559 -5.457 -15.069 1.00 38.50 201 LEU A N 1
ATOM 1569 C CA . LEU A 1 201 ? -13.197 -4.256 -14.322 1.00 38.50 201 LEU A CA 1
ATOM 1570 C C . LEU A 1 201 ? -13.290 -4.581 -12.825 1.00 38.50 201 LEU A C 1
ATOM 1572 O O . LEU A 1 201 ? -14.165 -5.317 -12.387 1.00 38.50 201 LEU A O 1
ATOM 1576 N N . PHE A 1 202 ? -12.389 -4.029 -12.010 1.00 43.00 202 PHE A N 1
ATOM 1577 C CA . PHE A 1 202 ? -12.326 -4.284 -10.558 1.00 43.00 202 PHE A CA 1
ATOM 1578 C C . PHE A 1 202 ? -13.646 -3.982 -9.803 1.00 43.00 202 PHE A C 1
ATOM 1580 O O . PHE A 1 202 ? -13.793 -4.372 -8.648 1.00 43.00 202 PHE A O 1
ATOM 1587 N N . PHE A 1 203 ? -14.595 -3.303 -10.457 1.00 37.75 203 PHE A N 1
ATOM 1588 C CA . PHE A 1 203 ? -15.925 -2.968 -9.951 1.00 37.75 203 PHE A CA 1
ATOM 1589 C C . PHE A 1 203 ? -17.081 -3.570 -10.765 1.00 37.75 203 PHE A C 1
ATOM 1591 O O . PHE A 1 203 ? -18.224 -3.212 -10.486 1.00 37.75 203 PHE A O 1
ATOM 1598 N N . ASP A 1 204 ? -16.823 -4.443 -11.744 1.00 34.91 204 ASP A N 1
ATOM 1599 C CA . ASP A 1 204 ? -17.903 -5.217 -12.358 1.00 34.91 204 ASP A CA 1
ATOM 1600 C C . ASP A 1 204 ? -18.402 -6.215 -11.319 1.00 34.91 204 ASP A C 1
ATOM 1602 O O . ASP A 1 204 ? -17.759 -7.222 -11.018 1.00 34.91 204 ASP A O 1
ATOM 1606 N N . ALA A 1 205 ? -19.541 -5.888 -10.713 1.00 41.88 205 ALA A N 1
ATOM 1607 C CA . ALA A 1 205 ? -20.370 -6.903 -10.102 1.00 41.88 205 ALA A CA 1
ATOM 1608 C C . ALA A 1 205 ? -20.768 -7.859 -11.228 1.00 41.88 205 ALA A C 1
ATOM 1610 O O . ALA A 1 205 ? -21.278 -7.404 -12.249 1.00 41.88 205 ALA A O 1
ATOM 1611 N N . ASP A 1 206 ? -20.505 -9.156 -11.060 1.00 41.91 206 ASP A N 1
ATOM 1612 C CA . ASP A 1 206 ? -20.995 -10.176 -11.983 1.00 41.91 206 ASP A CA 1
ATOM 1613 C C . ASP A 1 206 ? -22.486 -9.918 -12.270 1.00 41.91 206 ASP A C 1
ATOM 1615 O O . ASP A 1 206 ? -23.331 -10.111 -11.396 1.00 41.91 206 ASP A O 1
ATOM 1619 N N . GLU A 1 207 ? -22.833 -9.556 -13.509 1.00 44.19 207 GLU A N 1
ATOM 1620 C CA . GLU A 1 207 ? -24.217 -9.528 -14.018 1.00 44.19 207 GLU A CA 1
ATOM 1621 C C . GLU A 1 207 ? -24.828 -10.948 -14.119 1.00 44.19 207 GLU A C 1
ATOM 1623 O O . GLU A 1 207 ? -25.773 -11.194 -14.860 1.00 44.19 207 GLU A O 1
ATOM 1628 N N . ARG A 1 208 ? -24.299 -11.925 -13.374 1.00 41.09 208 ARG A N 1
ATOM 1629 C CA . ARG A 1 208 ? -24.763 -13.321 -13.338 1.00 41.09 208 ARG A CA 1
ATOM 1630 C C . ARG A 1 208 ? -25.297 -13.735 -11.970 1.00 41.09 208 ARG A C 1
ATOM 1632 O O . ARG A 1 208 ? -25.237 -14.907 -11.606 1.00 41.09 208 ARG A O 1
ATOM 1639 N N . ALA A 1 209 ? -25.822 -12.776 -11.217 1.00 41.53 209 ALA A N 1
ATOM 1640 C CA . ALA A 1 209 ? -26.636 -13.027 -10.034 1.00 41.53 209 ALA A CA 1
ATOM 1641 C C . ALA A 1 209 ? -28.027 -12.401 -10.220 1.00 41.53 209 ALA A C 1
ATOM 1643 O O . ALA A 1 209 ? -28.406 -11.464 -9.520 1.00 41.53 209 ALA A O 1
ATOM 1644 N N . SER A 1 210 ? -28.767 -12.928 -11.194 1.00 34.84 210 SER A N 1
ATOM 1645 C CA . SER A 1 210 ? -30.217 -12.775 -11.347 1.00 34.84 210 SER A CA 1
ATOM 1646 C C . SER A 1 210 ? -30.814 -14.125 -11.700 1.00 34.84 210 SER A C 1
ATOM 1648 O O . SER A 1 210 ? -30.279 -14.726 -12.661 1.00 34.84 210 SER A O 1
#